Protein AF-A0A4Y9Q393-F1 (afdb_monomer)

Sequence (247 aa):
MASTRRRALMATVVAAVLTGSALAAPAVASEAAPIDVQVLAITDLHGYLSPPADQANGTIGTSDGRVLSVGGAAYLATHLDAAAEGVDNSLRVSNGDSFTGWQWQVTMTRDEPTIEVLNALDIEASTVGNHELDISEWFLADHMAAGDCDGDPGMCFPQSDGTAFAGADFPFLAGNLTRTPDGSEPFAASYVREVRGEGGVRARSASSASPRRPWSGSSRRIRWVRCRRGRCWTPWTPRQSASQPRA

Nearest PDB structures (foldseek):
  7yeh-assembly1_C  TM=4.622E-01  e=4.734E+00  Homo sapiens

Radius of gyration: 31.41 Å; Cα contacts (8 Å, |Δi|>4): 348; chains: 1; bounding box: 110×86×70 Å

Mean predicted aligned error: 15.06 Å

Solvent-accessible surface area (backbone atoms only — not comparable to full-atom values): 15518 Å² total; per-residue (Å²): 132,88,77,91,82,90,84,85,81,88,74,89,76,83,78,81,78,76,81,75,78,73,79,75,68,78,79,73,73,77,74,74,78,86,63,77,72,46,78,50,73,47,60,64,49,24,31,49,51,61,60,52,92,47,74,89,82,12,55,47,78,46,98,88,71,49,74,42,79,49,56,15,46,69,52,49,44,55,52,54,52,63,72,39,61,94,48,94,38,57,43,36,33,35,63,16,24,42,35,78,22,93,37,67,68,28,60,76,49,74,35,50,65,41,40,55,50,42,45,75,61,55,37,62,33,30,29,65,35,75,43,49,47,70,87,32,66,60,50,36,59,40,23,50,39,57,30,48,41,88,88,39,79,92,68,51,55,66,38,98,88,67,45,75,51,64,37,35,85,32,53,57,21,30,46,47,53,60,47,80,91,85,58,48,59,87,35,46,39,56,51,76,46,79,39,75,34,85,95,74,44,75,46,78,49,76,52,68,32,72,73,71,62,85,88,67,96,67,96,78,80,92,76,82,65,60,67,61,94,96,44,75,46,79,72,86,76,79,81,79,81,87,78,82,83,90,130

pLDDT: mean 74.83, std 23.13, range [26.08, 98.19]

Secondary structure (DSSP, 8-state):
------------------------------PPPPPP-EEEEE---TT--SPPSSTTSSEEE-TTS-EEE--SHHHHHHHHHHHHTT-TTEEEEE-S--S--SSHHHHHTTTHHHHHHHHHTT--EEE--SGGGSS-HHIIIIIITT---TT-TTT-PBPTTSSBP---SS-EE-SS---TTT----SBSEEEEEEEPGGG-EEEEEEEPPP--------------EEETTEEEPPPPP-----PPP-

Foldseek 3Di:
DDDDDDDDDDDDDDPPPPPPPPPPPPPPPPDAPDDDAAEAEDEQLAVQADFDPDLVVFWDADPVGDIDGATHLVRVLVVLCVVCPPPQHYAYAYAENLHHHPDPVCVQQVNLVSQVSCVVSVHAEYEHDPRCDPVHPCCNLVCQAAVDQVPDPSNWDQDPVRHTRGHHPYFYADQADADPDVRHDSGHQWDWDWGADPPGDTDIDIDGHDDDDDDDDDDDDDQDWDDDPPDIDRDDDPPDDDDDDDD

Structure (mmCIF, N/CA/C/O backbone):
data_AF-A0A4Y9Q393-F1
#
_entry.id   AF-A0A4Y9Q393-F1
#
loop_
_atom_site.group_PDB
_atom_site.id
_atom_site.type_symbol
_atom_site.label_atom_id
_atom_site.label_alt_id
_atom_site.label_comp_id
_atom_site.label_asym_id
_atom_site.label_entity_id
_atom_site.label_seq_id
_atom_site.pdbx_PDB_ins_code
_atom_site.Cartn_x
_atom_site.Cartn_y
_atom_site.Cartn_z
_atom_site.occupancy
_atom_site.B_iso_or_equiv
_atom_site.auth_seq_id
_atom_site.auth_comp_id
_atom_site.auth_asym_id
_atom_site.auth_atom_id
_atom_site.pdbx_PDB_model_num
ATOM 1 N N . MET A 1 1 ? -91.116 -36.436 -43.192 1.00 40.94 1 MET A N 1
ATOM 2 C CA . MET A 1 1 ? -89.816 -37.125 -43.060 1.00 40.94 1 MET A CA 1
ATOM 3 C C . MET A 1 1 ? -88.725 -36.076 -43.080 1.00 40.94 1 MET A C 1
ATOM 5 O O . MET A 1 1 ? -88.653 -35.387 -44.084 1.00 40.94 1 MET A O 1
ATOM 9 N N . ALA A 1 2 ? -87.914 -36.011 -42.013 1.00 38.84 2 ALA A N 1
ATOM 10 C CA . ALA A 1 2 ? -86.627 -35.298 -41.940 1.00 38.84 2 ALA A CA 1
ATOM 11 C C . ALA A 1 2 ? -86.715 -33.763 -42.175 1.00 38.84 2 ALA A C 1
ATOM 13 O O . ALA A 1 2 ? -87.670 -33.261 -42.736 1.00 38.84 2 ALA A O 1
ATOM 14 N N . SER A 1 3 ? -85.822 -32.885 -41.746 1.00 36.38 3 SER A N 1
ATOM 15 C CA . SER A 1 3 ? -84.610 -32.943 -40.945 1.00 36.38 3 SER A CA 1
ATOM 16 C C . SER A 1 3 ? -84.327 -31.503 -40.497 1.00 36.38 3 SER A C 1
ATOM 18 O O . SER A 1 3 ? -84.577 -30.565 -41.246 1.00 36.38 3 SER A O 1
ATOM 20 N N . THR A 1 4 ? -83.790 -31.357 -39.289 1.00 45.03 4 THR A N 1
ATOM 21 C CA . THR A 1 4 ? -82.768 -30.376 -38.878 1.00 45.03 4 THR A CA 1
ATOM 22 C C . THR A 1 4 ? -82.408 -29.219 -39.836 1.00 45.03 4 THR A C 1
ATOM 24 O O . THR A 1 4 ? -81.955 -29.442 -40.953 1.00 45.03 4 THR A O 1
ATOM 27 N N . ARG A 1 5 ? -82.376 -27.982 -39.311 1.00 45.25 5 ARG A N 1
ATOM 28 C CA . ARG A 1 5 ? -81.137 -27.202 -39.040 1.00 45.25 5 ARG A CA 1
ATOM 29 C C . ARG A 1 5 ? -81.440 -25.727 -38.714 1.00 45.25 5 ARG A C 1
ATOM 31 O O . ARG A 1 5 ? -81.938 -24.980 -39.539 1.00 45.25 5 ARG A O 1
ATOM 38 N N . ARG A 1 6 ? -81.045 -25.349 -37.492 1.00 49.50 6 ARG A N 1
ATOM 39 C CA . ARG A 1 6 ? -80.341 -24.122 -37.053 1.00 49.50 6 ARG A CA 1
ATOM 40 C C . ARG A 1 6 ? -80.380 -22.887 -37.975 1.00 49.50 6 ARG A C 1
ATOM 42 O O . ARG A 1 6 ? -79.827 -22.947 -39.068 1.00 49.50 6 ARG A O 1
ATOM 49 N N . ARG A 1 7 ? -80.803 -21.742 -37.417 1.00 44.12 7 ARG A N 1
ATOM 50 C CA . ARG A 1 7 ? -80.181 -20.391 -37.505 1.00 44.12 7 ARG A CA 1
ATOM 51 C C . ARG A 1 7 ? -81.030 -19.430 -36.656 1.00 44.12 7 ARG A C 1
ATOM 53 O O . ARG A 1 7 ? -82.224 -19.321 -36.869 1.00 44.12 7 ARG A O 1
ATOM 60 N N . ALA A 1 8 ? -80.506 -18.979 -35.522 1.00 48.78 8 ALA A N 1
ATOM 61 C CA . ALA A 1 8 ? -79.759 -17.726 -35.356 1.00 48.78 8 ALA A CA 1
ATOM 62 C C . ALA A 1 8 ? -80.670 -16.682 -34.690 1.00 48.78 8 ALA A C 1
ATOM 64 O O . ALA A 1 8 ? -81.371 -15.935 -35.359 1.00 48.78 8 ALA A O 1
ATOM 65 N N . LEU A 1 9 ? -80.665 -16.663 -33.357 1.00 47.12 9 LEU A N 1
ATOM 66 C CA . LEU A 1 9 ? -81.175 -15.537 -32.585 1.00 47.12 9 LEU A CA 1
ATOM 67 C C . LEU A 1 9 ? -79.968 -14.719 -32.137 1.00 47.12 9 LEU A C 1
ATOM 69 O O . LEU A 1 9 ? -79.175 -15.153 -31.303 1.00 47.12 9 LEU A O 1
ATOM 73 N N . MET A 1 10 ? -79.824 -13.558 -32.775 1.00 48.84 10 MET A N 1
ATOM 74 C CA . MET A 1 10 ? -79.051 -12.439 -32.259 1.00 48.84 10 MET A CA 1
ATOM 75 C C . MET A 1 10 ? -79.543 -12.123 -30.846 1.00 48.84 10 MET A C 1
ATOM 77 O O . MET A 1 10 ? -80.719 -11.829 -30.651 1.00 48.84 10 MET A O 1
ATOM 81 N N . ALA A 1 11 ? -78.633 -12.146 -29.882 1.00 48.09 11 ALA A N 1
ATOM 82 C CA . ALA A 1 11 ? -78.821 -11.483 -28.605 1.00 48.09 11 ALA A CA 1
ATOM 83 C C . ALA A 1 11 ? -77.570 -10.645 -28.345 1.00 48.09 11 ALA A C 1
ATOM 85 O O . ALA A 1 11 ? -76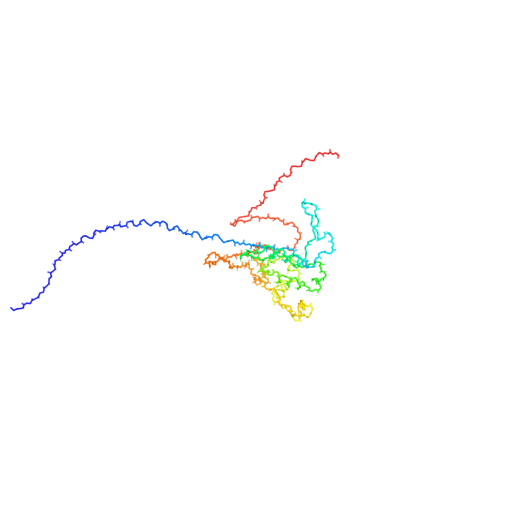.515 -11.143 -27.960 1.00 48.09 11 ALA A O 1
ATOM 86 N N . THR A 1 12 ? -77.698 -9.358 -28.646 1.00 52.03 12 THR A N 1
ATOM 87 C CA . THR A 1 12 ? -76.825 -8.279 -28.192 1.00 52.03 12 THR A CA 1
ATOM 88 C C . THR A 1 12 ? -76.735 -8.309 -26.670 1.00 52.03 12 THR A C 1
ATOM 90 O O . THR A 1 12 ? -77.691 -7.947 -25.988 1.00 52.03 12 THR A O 1
ATOM 93 N N . VAL A 1 13 ? -75.583 -8.714 -26.136 1.00 52.34 13 VAL A N 1
ATOM 94 C CA . VAL A 1 13 ? -75.220 -8.452 -24.741 1.00 52.34 13 VAL A CA 1
ATOM 95 C C . VAL A 1 13 ? -74.302 -7.238 -24.745 1.00 52.34 13 VAL A C 1
ATOM 97 O O . VAL A 1 13 ? -73.173 -7.291 -25.227 1.00 52.34 13 VAL A O 1
ATOM 100 N N . VAL A 1 14 ? -74.831 -6.124 -24.247 1.00 47.41 14 VAL A N 1
ATOM 101 C CA . VAL A 1 14 ? -74.079 -4.904 -23.954 1.00 47.41 14 VAL A CA 1
ATOM 102 C C . VAL A 1 14 ? -73.085 -5.244 -22.844 1.00 47.41 14 VAL A C 1
ATOM 104 O O . VAL A 1 14 ? -73.475 -5.455 -21.698 1.00 47.41 14 VAL A O 1
ATOM 107 N N . ALA A 1 15 ? -71.803 -5.348 -23.188 1.00 50.47 15 ALA A N 1
ATOM 108 C CA . ALA A 1 15 ? -70.739 -5.488 -22.206 1.00 50.47 15 ALA A CA 1
ATOM 109 C C . ALA A 1 15 ? -70.570 -4.146 -21.481 1.00 50.47 15 ALA A C 1
ATOM 111 O O . ALA A 1 15 ? -70.031 -3.189 -22.036 1.00 50.47 15 ALA A O 1
ATOM 112 N N . ALA A 1 16 ? -71.062 -4.066 -20.245 1.00 50.00 16 ALA A N 1
ATOM 113 C CA . ALA A 1 16 ? -70.749 -2.973 -19.340 1.00 50.00 16 ALA A CA 1
ATOM 114 C C . ALA A 1 16 ? -69.251 -3.040 -19.001 1.00 50.00 16 ALA A C 1
ATOM 116 O O . ALA A 1 16 ? -68.818 -3.857 -18.188 1.00 50.00 16 ALA A O 1
ATOM 117 N N . VAL A 1 17 ? -68.449 -2.203 -19.660 1.00 48.44 17 VAL A N 1
ATOM 118 C CA . VAL A 1 17 ? -67.045 -1.988 -19.306 1.00 48.44 17 VAL A CA 1
ATOM 119 C C . VAL A 1 17 ? -67.030 -1.198 -17.999 1.00 48.44 17 VAL A C 1
ATOM 121 O O . VAL A 1 17 ? -67.113 0.026 -17.990 1.00 48.44 17 VAL A O 1
ATOM 124 N N . LEU A 1 18 ? -66.958 -1.910 -16.876 1.00 49.25 18 LEU A N 1
ATOM 125 C CA . LEU A 1 18 ? -66.544 -1.325 -15.609 1.00 49.25 18 LEU A CA 1
ATOM 126 C C . LEU A 1 18 ? -65.042 -1.054 -15.723 1.00 49.25 18 LEU A C 1
ATOM 128 O O . LEU A 1 18 ? -64.220 -1.949 -15.535 1.00 49.25 18 LEU A O 1
ATOM 132 N N . THR A 1 19 ? -64.681 0.178 -16.078 1.00 54.16 19 THR A N 1
ATOM 133 C CA . THR A 1 19 ? -63.324 0.702 -15.908 1.00 54.16 19 THR A CA 1
ATOM 134 C C . THR A 1 19 ? -63.005 0.702 -14.417 1.00 54.16 19 THR A C 1
ATOM 136 O O . THR A 1 19 ? -63.268 1.671 -13.706 1.00 54.16 19 THR A O 1
ATOM 139 N N . GLY A 1 20 ? -62.484 -0.422 -13.926 1.00 50.66 20 GLY A N 1
ATOM 140 C CA . GLY A 1 20 ? -61.827 -0.497 -12.635 1.00 50.66 20 GLY A CA 1
ATOM 141 C C . GLY A 1 20 ? -60.571 0.353 -12.705 1.00 50.66 20 GLY A C 1
ATOM 142 O O . GLY A 1 20 ? -59.532 -0.106 -13.173 1.00 50.66 20 GLY A O 1
ATOM 143 N N . SER A 1 21 ? -60.676 1.606 -12.272 1.00 52.78 21 SER A N 1
ATOM 144 C CA . SER A 1 21 ? -59.526 2.446 -11.961 1.00 52.78 21 SER A CA 1
ATOM 145 C C . SER A 1 21 ? -58.808 1.813 -10.774 1.00 52.78 21 SER A C 1
ATOM 147 O O . SER A 1 21 ? -59.064 2.154 -9.621 1.00 52.78 21 SER A O 1
ATOM 149 N N . ALA A 1 22 ? -57.945 0.836 -11.049 1.00 55.50 22 ALA A N 1
ATOM 150 C CA . ALA A 1 22 ? -56.957 0.394 -10.091 1.00 55.50 22 ALA A CA 1
ATOM 151 C C . ALA A 1 22 ? -56.072 1.609 -9.806 1.00 55.50 22 ALA A C 1
ATOM 153 O O . ALA A 1 22 ? -55.255 2.011 -10.633 1.00 55.50 22 ALA A O 1
ATOM 154 N N . LEU A 1 23 ? -56.297 2.234 -8.652 1.00 54.53 23 LEU A N 1
ATOM 155 C CA . LEU A 1 23 ? -55.333 3.119 -8.022 1.00 54.53 23 LEU A CA 1
ATOM 156 C C . LEU A 1 23 ? -54.057 2.294 -7.857 1.00 54.53 23 LEU A C 1
ATOM 158 O O . LEU A 1 23 ? -53.928 1.516 -6.914 1.00 54.53 23 LEU A O 1
ATOM 162 N N . ALA A 1 24 ? -53.143 2.412 -8.817 1.00 59.59 24 ALA A N 1
ATOM 163 C CA . ALA A 1 24 ? -51.773 1.993 -8.630 1.00 59.59 24 ALA A CA 1
ATOM 164 C C . ALA A 1 24 ? -51.233 2.877 -7.506 1.00 59.59 24 ALA A C 1
ATOM 166 O O . ALA A 1 24 ? -50.851 4.026 -7.731 1.00 59.59 24 ALA A O 1
ATOM 167 N N . ALA A 1 25 ? -51.286 2.368 -6.274 1.00 59.38 25 ALA A N 1
ATOM 168 C CA . ALA A 1 25 ? -50.486 2.920 -5.201 1.00 59.38 25 ALA A CA 1
ATOM 169 C C . ALA A 1 25 ? -49.053 3.000 -5.744 1.00 59.38 25 ALA A C 1
ATOM 171 O O . ALA A 1 25 ? -48.596 2.022 -6.351 1.00 59.38 25 ALA A O 1
ATOM 172 N N . PRO A 1 26 ? -48.359 4.144 -5.615 1.00 55.88 26 PRO A N 1
ATOM 173 C CA . PRO A 1 26 ? -46.969 4.194 -6.015 1.00 55.88 26 PRO A CA 1
ATOM 174 C C . PRO A 1 26 ? -46.274 3.085 -5.231 1.00 55.88 26 PRO A C 1
ATOM 176 O O . PRO A 1 26 ? -46.371 3.039 -4.004 1.00 55.88 26 PRO A O 1
ATOM 179 N N . ALA A 1 27 ? -45.650 2.144 -5.940 1.00 58.22 27 ALA A N 1
ATOM 180 C CA . ALA A 1 27 ? -44.736 1.216 -5.311 1.00 58.22 27 ALA A CA 1
ATOM 181 C C . ALA A 1 27 ? -43.643 2.091 -4.702 1.00 58.22 27 ALA A C 1
ATOM 183 O O . ALA A 1 27 ? -42.789 2.621 -5.413 1.00 58.22 27 ALA A O 1
ATOM 184 N N . VAL A 1 28 ? -43.743 2.332 -3.398 1.00 52.16 28 VAL A N 1
ATOM 185 C CA . VAL A 1 28 ? -42.667 2.934 -2.630 1.00 52.16 28 VAL A CA 1
ATOM 186 C C . VAL A 1 28 ? -41.569 1.890 -2.709 1.00 52.16 28 VAL A C 1
ATOM 188 O O . VAL A 1 28 ? -41.660 0.842 -2.071 1.00 52.16 28 VAL A O 1
ATOM 191 N N . ALA A 1 29 ? -40.611 2.095 -3.613 1.00 59.31 29 ALA A N 1
ATOM 192 C CA . ALA A 1 29 ? -39.414 1.283 -3.642 1.00 59.31 29 ALA A CA 1
ATOM 193 C C . ALA A 1 29 ? -38.833 1.376 -2.232 1.00 59.31 29 ALA A C 1
ATOM 195 O O . ALA A 1 29 ? -38.495 2.472 -1.788 1.00 59.31 29 ALA A O 1
ATOM 196 N N . SER A 1 30 ? -38.828 0.256 -1.506 1.00 59.53 30 SER A N 1
ATOM 197 C CA . SER A 1 30 ? -38.154 0.176 -0.218 1.00 59.53 30 SER A CA 1
ATOM 198 C C . SER A 1 30 ? -36.712 0.572 -0.483 1.00 59.53 30 SER A C 1
ATOM 200 O O . SER A 1 30 ? -35.996 -0.146 -1.183 1.00 59.53 30 SER A O 1
ATOM 202 N N . GLU A 1 31 ? -36.319 1.749 -0.009 1.00 67.19 31 GLU A N 1
ATOM 203 C CA . GLU A 1 31 ? -34.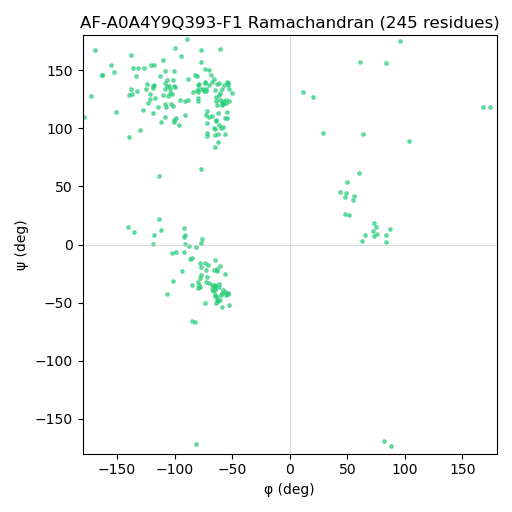935 2.186 -0.075 1.00 67.19 31 GLU A CA 1
ATOM 204 C C . GLU A 1 31 ? -34.123 1.131 0.679 1.00 67.19 31 GLU A C 1
ATOM 206 O O . GLU A 1 31 ? -34.463 0.773 1.811 1.00 67.19 31 GLU A O 1
ATOM 211 N N . ALA A 1 32 ? -33.151 0.518 0.000 1.00 70.56 32 ALA A N 1
ATOM 212 C CA . ALA A 1 32 ? -32.298 -0.473 0.637 1.00 70.56 32 ALA A CA 1
ATOM 213 C C . ALA A 1 32 ? -31.634 0.184 1.853 1.00 70.56 32 ALA A C 1
ATOM 215 O O . ALA A 1 32 ? -31.212 1.340 1.766 1.00 70.56 32 ALA A O 1
ATOM 216 N N . ALA A 1 33 ? -31.568 -0.537 2.974 1.00 78.38 33 ALA A N 1
ATOM 217 C CA . ALA A 1 33 ? -30.912 -0.027 4.168 1.00 78.38 33 ALA A CA 1
ATOM 218 C C . ALA A 1 33 ? -29.480 0.428 3.818 1.00 78.38 33 ALA A C 1
ATOM 220 O O . ALA A 1 33 ? -28.804 -0.261 3.040 1.00 78.38 33 ALA A O 1
ATOM 221 N N . PRO A 1 34 ? -29.018 1.582 4.338 1.00 82.19 34 PRO A N 1
ATOM 222 C CA . PRO A 1 34 ? -27.641 2.014 4.150 1.00 82.19 34 PRO A CA 1
ATOM 223 C C . PRO A 1 34 ? -26.666 0.919 4.589 1.00 82.19 34 PRO A C 1
ATOM 225 O O . PRO A 1 34 ? -26.881 0.263 5.604 1.00 82.19 34 PRO A O 1
ATOM 228 N N . ILE A 1 35 ? -25.602 0.720 3.811 1.00 86.25 35 ILE A N 1
ATOM 229 C CA . ILE A 1 35 ? -24.517 -0.198 4.160 1.00 86.25 35 ILE A CA 1
ATOM 230 C C . ILE A 1 35 ? -23.368 0.648 4.691 1.00 86.25 35 ILE A C 1
ATOM 232 O O . ILE A 1 35 ? -22.836 1.488 3.960 1.00 86.25 35 ILE A O 1
ATOM 236 N N . ASP A 1 36 ? -22.980 0.408 5.938 1.00 88.88 36 ASP A N 1
ATOM 237 C CA . ASP A 1 36 ? -21.808 1.046 6.523 1.00 88.88 36 ASP A CA 1
ATOM 238 C C . ASP A 1 36 ? -20.531 0.452 5.925 1.00 88.88 36 ASP A C 1
ATOM 240 O O . ASP A 1 36 ? -20.389 -0.767 5.785 1.00 88.88 36 ASP A O 1
ATOM 244 N N . VAL A 1 37 ? -19.608 1.337 5.548 1.00 90.75 37 VAL A N 1
ATOM 245 C CA . VAL A 1 37 ? -18.315 1.005 4.946 1.00 90.75 37 VAL A CA 1
ATOM 246 C C . VAL A 1 37 ? -17.246 1.887 5.580 1.00 90.75 37 VAL A C 1
ATOM 248 O O . VAL A 1 37 ? -17.386 3.111 5.615 1.00 90.75 37 VAL A O 1
ATOM 251 N N . GLN A 1 38 ? -16.161 1.273 6.043 1.00 94.56 38 GLN A N 1
ATOM 252 C CA . GLN A 1 38 ? -14.980 1.964 6.547 1.00 94.56 38 GLN A CA 1
ATOM 253 C C . GLN A 1 38 ? -13.861 1.867 5.512 1.00 94.56 38 GLN A C 1
ATOM 255 O O . GLN A 1 38 ? -13.613 0.807 4.947 1.00 94.56 38 GLN A O 1
ATOM 260 N N . VAL A 1 39 ? -13.174 2.981 5.278 1.00 94.62 39 VAL A N 1
ATOM 261 C CA . VAL A 1 39 ? -11.972 3.020 4.442 1.00 94.62 39 VAL A CA 1
ATOM 262 C C . VAL A 1 39 ? -10.821 3.499 5.310 1.00 94.62 39 VAL A C 1
ATOM 264 O O . VAL A 1 39 ? -10.808 4.646 5.756 1.00 94.62 39 VAL A O 1
ATOM 267 N N . LEU A 1 40 ? -9.870 2.608 5.553 1.00 97.00 40 LEU A N 1
ATOM 268 C CA . LEU A 1 40 ? -8.617 2.881 6.232 1.00 97.00 40 LEU A CA 1
ATOM 269 C C . LEU A 1 40 ? -7.557 3.137 5.162 1.00 97.00 40 LEU A C 1
ATOM 271 O O . LEU A 1 40 ? -7.099 2.219 4.486 1.00 97.00 40 LEU A O 1
ATOM 275 N N . ALA A 1 41 ? -7.223 4.407 4.965 1.00 95.94 41 ALA A N 1
ATOM 276 C CA . ALA A 1 41 ? -6.274 4.825 3.945 1.00 95.94 41 ALA A CA 1
ATOM 277 C C . ALA A 1 41 ? -4.925 5.179 4.569 1.00 95.94 41 ALA A C 1
ATOM 279 O O . ALA A 1 41 ? -4.867 5.931 5.546 1.00 95.94 41 ALA A O 1
ATOM 280 N N . ILE A 1 42 ? -3.857 4.677 3.960 1.00 96.25 42 ILE A N 1
ATOM 281 C CA . ILE A 1 42 ? -2.479 5.093 4.224 1.00 96.25 42 ILE A CA 1
ATOM 282 C C . ILE A 1 42 ? -1.943 5.852 3.009 1.00 96.25 42 ILE A C 1
ATOM 284 O O . ILE A 1 42 ? -2.477 5.737 1.909 1.00 96.25 42 ILE A O 1
ATOM 288 N N . THR A 1 43 ? -0.912 6.665 3.199 1.00 95.38 43 THR A N 1
ATOM 289 C CA . THR A 1 43 ? -0.306 7.471 2.131 1.00 95.38 43 THR A CA 1
ATOM 290 C C . THR A 1 43 ? 1.136 7.772 2.495 1.00 95.38 43 THR A C 1
ATOM 292 O O . THR A 1 43 ? 1.451 7.790 3.689 1.00 95.38 43 THR A O 1
ATOM 295 N N . ASP A 1 44 ? 1.977 8.018 1.490 1.00 93.88 44 ASP A N 1
ATOM 296 C CA . ASP A 1 44 ? 3.337 8.538 1.675 1.00 93.88 44 ASP A CA 1
ATOM 297 C C . ASP A 1 44 ? 4.167 7.662 2.638 1.00 93.88 44 ASP A C 1
ATOM 299 O O . ASP A 1 44 ? 4.921 8.166 3.476 1.00 93.88 44 ASP A O 1
ATOM 303 N N . LEU A 1 45 ? 3.994 6.332 2.561 1.00 93.62 45 LEU A N 1
ATOM 304 C CA . LEU A 1 45 ? 4.728 5.397 3.418 1.00 93.62 45 LEU A CA 1
ATOM 305 C C . LEU A 1 45 ? 6.234 5.513 3.172 1.00 93.62 45 LEU A C 1
ATOM 307 O O . LEU A 1 45 ? 6.994 5.350 4.126 1.00 93.62 45 LEU A O 1
ATOM 311 N N . HIS A 1 46 ? 6.654 5.801 1.932 1.00 93.31 46 HIS A N 1
ATOM 312 C CA . HIS A 1 46 ? 8.050 6.038 1.564 1.00 93.31 46 HIS A CA 1
ATOM 313 C C . HIS A 1 46 ? 9.013 5.033 2.207 1.00 93.31 46 HIS A C 1
ATOM 315 O O . HIS A 1 46 ? 9.999 5.415 2.836 1.00 93.31 46 HIS A O 1
ATOM 321 N N . GLY A 1 47 ? 8.674 3.744 2.174 1.00 91.50 47 GLY A N 1
ATOM 322 C CA . GLY A 1 47 ? 9.483 2.679 2.763 1.00 91.50 47 GLY A CA 1
ATOM 323 C C . GLY A 1 47 ? 9.900 2.883 4.232 1.00 91.50 47 GLY A C 1
ATOM 324 O O . GLY A 1 47 ? 10.920 2.332 4.646 1.00 91.50 47 GLY A O 1
ATOM 325 N N . TYR A 1 48 ? 9.163 3.660 5.041 1.00 90.25 48 TYR A N 1
ATOM 326 C CA . TYR A 1 48 ? 9.409 3.821 6.482 1.00 90.25 48 TYR A CA 1
ATOM 327 C C . TYR A 1 48 ? 8.905 2.600 7.265 1.00 90.25 48 TYR A C 1
ATOM 329 O O . TYR A 1 48 ? 7.967 2.670 8.062 1.00 90.25 48 TYR A O 1
ATOM 337 N N . LEU A 1 49 ? 9.534 1.450 7.022 1.00 90.25 49 LEU A N 1
ATOM 338 C CA . LEU A 1 49 ? 9.123 0.158 7.573 1.00 90.25 49 LEU A CA 1
ATOM 339 C C . LEU A 1 49 ? 9.593 -0.016 9.018 1.00 90.25 49 LEU A C 1
ATOM 341 O O . LEU A 1 49 ? 8.875 -0.566 9.855 1.00 90.25 49 LEU A O 1
ATOM 345 N N . SER A 1 50 ? 10.795 0.471 9.332 1.00 88.06 50 SER A N 1
ATOM 346 C CA . SER A 1 50 ? 11.340 0.391 10.689 1.00 88.06 50 SER A CA 1
ATOM 347 C C . SER A 1 50 ? 10.796 1.512 11.573 1.00 88.06 50 SER A C 1
ATOM 349 O O . SER A 1 50 ? 10.635 2.636 11.083 1.00 88.06 50 SER A O 1
ATOM 351 N N . PRO A 1 51 ? 10.588 1.256 12.879 1.00 84.50 51 PRO A N 1
ATOM 352 C CA . PRO A 1 51 ? 10.323 2.319 13.834 1.00 84.50 51 PRO A CA 1
ATOM 353 C C . PRO A 1 51 ? 11.409 3.402 13.735 1.00 84.50 51 PRO A C 1
ATOM 355 O O . PRO A 1 51 ? 12.599 3.070 13.669 1.00 84.50 51 PRO A O 1
ATOM 358 N N . PRO A 1 52 ? 11.033 4.685 13.702 1.00 78.62 52 PRO A N 1
ATOM 359 C CA . PRO A 1 52 ? 11.993 5.774 13.608 1.00 78.62 52 PRO A CA 1
ATOM 360 C C . PRO A 1 52 ? 12.950 5.769 14.807 1.00 78.62 52 PRO A C 1
ATOM 362 O O . PRO A 1 52 ? 12.536 5.692 15.963 1.00 78.62 52 PRO A O 1
ATOM 365 N N . ALA A 1 53 ? 14.251 5.840 14.515 1.00 68.94 53 ALA A N 1
ATOM 366 C CA . ALA A 1 53 ? 15.315 5.758 15.516 1.00 68.94 53 ALA A CA 1
ATOM 367 C C . ALA A 1 53 ? 15.640 7.108 16.182 1.00 68.94 53 ALA A C 1
ATOM 369 O O . ALA A 1 53 ? 16.358 7.140 17.183 1.00 68.94 53 ALA A O 1
ATOM 370 N N . ASP A 1 54 ? 15.133 8.219 15.641 1.00 67.31 54 ASP A N 1
ATOM 371 C CA . ASP A 1 54 ? 15.318 9.556 16.194 1.00 67.31 54 ASP A CA 1
ATOM 372 C C . ASP A 1 54 ? 13.988 10.203 16.600 1.00 67.31 54 ASP A C 1
ATOM 374 O O . ASP A 1 54 ? 12.909 9.887 16.098 1.00 67.31 54 ASP A O 1
ATOM 378 N N . GLN A 1 55 ? 14.063 11.131 17.557 1.00 59.12 55 GLN A N 1
ATOM 379 C CA . GLN A 1 55 ? 12.875 11.852 18.019 1.00 59.12 55 GLN A CA 1
ATOM 380 C C . GLN A 1 55 ? 12.349 12.849 16.975 1.00 59.12 55 GLN A C 1
ATOM 382 O O . GLN A 1 55 ? 11.196 13.265 17.072 1.00 59.12 55 GLN A O 1
ATOM 387 N N . ALA A 1 56 ? 13.170 13.224 15.98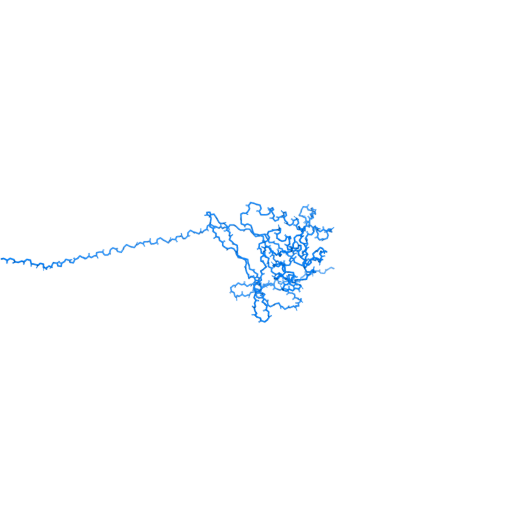7 1.00 63.09 56 ALA A N 1
ATOM 388 C CA . ALA A 1 56 ? 12.837 14.232 14.987 1.00 63.09 56 ALA A CA 1
ATOM 389 C C . ALA A 1 56 ? 11.802 13.743 13.960 1.00 63.09 56 ALA A C 1
ATOM 391 O O . ALA A 1 56 ? 10.994 14.548 13.508 1.00 63.09 56 ALA A O 1
ATOM 392 N N . ASN A 1 57 ? 11.794 12.447 13.629 1.00 70.56 57 ASN A N 1
ATOM 393 C CA . ASN A 1 57 ? 10.910 11.878 12.601 1.00 70.56 57 ASN A CA 1
ATOM 394 C C . ASN A 1 57 ? 9.935 10.821 13.142 1.00 70.56 57 ASN A C 1
ATOM 396 O O . ASN A 1 57 ? 9.265 10.139 12.372 1.00 70.56 57 ASN A O 1
ATOM 400 N N . GLY A 1 58 ? 9.876 10.661 14.465 1.00 80.75 58 GLY A N 1
ATOM 401 C CA . GLY A 1 58 ? 9.225 9.519 15.097 1.00 80.75 58 GLY A CA 1
ATOM 402 C C . GLY A 1 58 ? 8.437 9.817 16.345 1.00 80.75 58 GLY A C 1
ATOM 403 O O . GLY A 1 58 ? 8.139 8.893 17.100 1.00 80.75 58 GLY A O 1
ATOM 404 N N . THR A 1 59 ? 8.145 11.091 16.603 1.00 86.62 59 THR A N 1
ATOM 405 C CA . THR A 1 59 ? 7.370 11.475 17.773 1.00 86.62 59 THR A CA 1
ATOM 406 C C . THR A 1 59 ? 6.270 12.469 17.451 1.00 86.62 59 THR A C 1
ATOM 408 O O . THR A 1 59 ? 6.423 13.341 16.599 1.00 86.62 59 THR A O 1
ATOM 411 N N . ILE A 1 60 ? 5.148 12.338 18.156 1.00 87.06 60 ILE A N 1
ATOM 412 C CA . ILE A 1 60 ? 4.056 13.310 18.128 1.00 87.06 60 ILE A CA 1
ATOM 413 C C . ILE A 1 60 ? 3.759 13.790 19.544 1.00 87.06 60 ILE A C 1
ATOM 415 O O . ILE A 1 60 ? 3.731 13.004 20.494 1.00 87.06 60 ILE A O 1
ATOM 419 N N . GLY A 1 61 ? 3.532 15.094 19.679 1.00 88.69 61 GLY A N 1
ATOM 420 C CA . GLY A 1 61 ? 3.017 15.685 20.907 1.00 88.69 61 GLY A CA 1
ATOM 421 C C . GLY A 1 61 ? 1.503 15.515 20.985 1.00 88.69 61 GLY A C 1
ATOM 422 O O . GLY A 1 61 ? 0.793 15.790 20.018 1.00 88.69 61 GLY A O 1
ATOM 423 N N . THR A 1 62 ? 0.996 15.082 22.130 1.00 87.94 62 THR A N 1
ATOM 424 C CA . THR A 1 62 ? -0.441 14.992 22.405 1.00 87.94 62 THR A CA 1
ATOM 425 C C . THR A 1 62 ? -0.943 16.253 23.109 1.00 87.94 62 THR A C 1
ATOM 427 O O . THR A 1 62 ? -0.176 17.021 23.692 1.00 87.94 62 THR A O 1
ATOM 430 N N . SER A 1 63 ? -2.260 16.475 23.093 1.00 91.12 63 SER A N 1
ATOM 431 C CA . SER A 1 63 ? -2.887 17.653 23.716 1.00 91.12 63 SER A CA 1
ATOM 432 C C . SER A 1 63 ? -2.702 17.734 25.236 1.00 91.12 63 SER A C 1
ATOM 434 O O . SER A 1 63 ? -2.829 18.810 25.808 1.00 91.12 63 SER A O 1
ATOM 436 N N . ASP A 1 64 ? -2.414 16.607 25.891 1.00 92.56 64 ASP A N 1
ATOM 437 C CA . ASP A 1 64 ? -2.107 16.506 27.324 1.00 92.56 64 ASP A CA 1
ATOM 438 C C . ASP A 1 64 ? -0.598 16.621 27.631 1.00 92.56 64 ASP A C 1
ATOM 440 O O . ASP A 1 64 ? -0.183 16.427 28.772 1.00 92.56 64 ASP A O 1
ATOM 444 N N . GLY A 1 65 ? 0.227 16.958 26.632 1.00 91.12 65 GLY A N 1
ATOM 445 C CA . GLY A 1 65 ? 1.657 17.226 26.796 1.00 91.12 65 GLY A CA 1
ATOM 446 C C . GLY A 1 65 ? 2.555 15.988 26.803 1.00 91.12 65 GLY A C 1
ATOM 447 O O . GLY A 1 65 ? 3.750 16.118 27.071 1.00 91.12 65 GLY A O 1
ATOM 448 N N . ARG A 1 66 ? 2.026 14.793 26.507 1.00 90.31 66 ARG A N 1
ATOM 449 C CA . ARG A 1 66 ? 2.855 13.594 26.308 1.00 90.31 6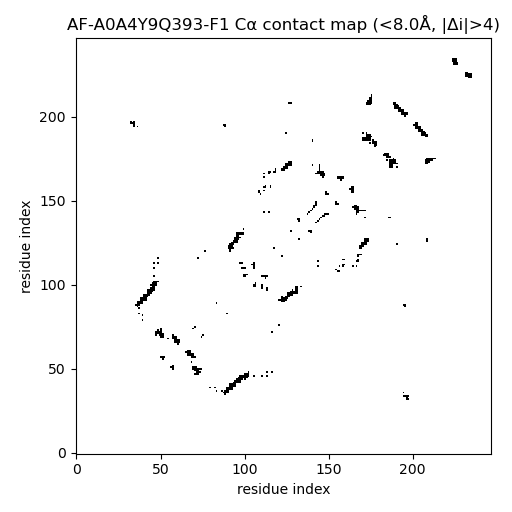6 ARG A CA 1
ATOM 450 C C . ARG A 1 66 ? 3.514 13.616 24.931 1.00 90.31 66 ARG A C 1
ATOM 452 O O . ARG A 1 66 ? 3.041 14.253 23.993 1.00 90.31 66 ARG A O 1
ATOM 459 N N . VAL A 1 67 ? 4.608 12.873 24.821 1.00 88.75 67 VAL A N 1
ATOM 460 C CA . VAL A 1 67 ? 5.297 12.603 23.559 1.00 88.75 67 VAL A CA 1
ATOM 461 C C . VAL A 1 67 ? 5.160 11.114 23.282 1.00 88.75 67 VAL A C 1
ATOM 463 O O . VAL A 1 67 ? 5.595 10.292 24.088 1.00 88.75 67 VAL A O 1
ATOM 466 N N . LEU A 1 68 ? 4.510 10.768 22.176 1.00 86.75 68 LEU A N 1
ATOM 467 C CA . LEU A 1 68 ? 4.343 9.385 21.738 1.00 86.75 68 LEU A CA 1
ATOM 468 C C . LEU A 1 68 ? 5.359 9.082 20.652 1.00 86.75 68 LEU A C 1
ATOM 470 O O . LEU A 1 68 ? 5.514 9.889 19.741 1.00 86.75 68 LEU A O 1
ATOM 474 N N . SER A 1 69 ? 6.004 7.920 20.727 1.00 86.94 69 SER A N 1
ATOM 475 C CA . SER A 1 69 ? 6.749 7.385 19.591 1.00 86.94 69 SER A CA 1
ATOM 476 C C . SER A 1 69 ? 5.776 6.722 18.618 1.00 86.94 69 SER A C 1
ATOM 478 O O . SER A 1 69 ? 4.900 5.967 19.045 1.00 86.94 69 SER A O 1
ATOM 480 N N . VAL A 1 70 ? 5.894 7.048 17.333 1.00 89.12 70 VAL A N 1
ATOM 481 C CA . VAL A 1 70 ? 4.977 6.606 16.274 1.00 89.12 70 VAL A CA 1
ATOM 482 C C . VAL A 1 70 ? 5.741 6.208 15.018 1.00 89.12 70 VAL A C 1
ATOM 484 O O . VAL A 1 70 ? 6.885 6.616 14.836 1.00 89.12 70 VAL A O 1
ATOM 487 N N . GLY A 1 71 ? 5.079 5.471 14.127 1.00 89.62 71 GLY A N 1
ATOM 488 C CA . GLY A 1 71 ? 5.618 5.104 12.817 1.00 89.62 71 GLY A CA 1
ATOM 489 C C . GLY A 1 71 ? 6.274 3.724 12.776 1.00 89.62 71 GLY A C 1
ATOM 490 O O . GLY A 1 71 ? 6.394 3.031 13.787 1.00 89.62 71 GLY A O 1
ATOM 491 N N . GLY A 1 72 ? 6.678 3.320 11.574 1.00 90.81 72 GLY A N 1
ATOM 492 C CA . GLY A 1 72 ? 7.062 1.945 11.274 1.00 90.81 72 GLY A CA 1
ATOM 493 C C . GLY A 1 72 ? 5.856 1.054 10.957 1.00 90.81 72 GLY A C 1
ATOM 494 O O . GLY A 1 72 ? 4.727 1.303 11.390 1.00 90.81 72 GLY A O 1
ATOM 495 N N . ALA A 1 73 ? 6.115 -0.025 10.224 1.00 92.81 73 ALA A N 1
ATOM 496 C CA . ALA A 1 73 ? 5.104 -0.960 9.740 1.00 92.81 73 ALA A CA 1
ATOM 497 C C . ALA A 1 73 ? 4.316 -1.621 10.882 1.00 92.81 73 ALA A C 1
ATOM 499 O O . ALA A 1 73 ? 3.092 -1.674 10.838 1.00 92.81 73 ALA A O 1
ATOM 500 N N . ALA A 1 74 ? 4.995 -2.055 11.949 1.00 93.88 74 ALA A N 1
ATOM 501 C CA . ALA A 1 74 ? 4.344 -2.703 13.091 1.00 93.88 74 ALA A CA 1
ATOM 502 C C . ALA A 1 74 ? 3.397 -1.759 13.857 1.00 93.88 74 ALA A C 1
ATOM 504 O O . ALA A 1 74 ? 2.323 -2.169 14.306 1.00 93.88 74 ALA A O 1
ATOM 505 N N . TYR A 1 75 ? 3.776 -0.481 13.985 1.00 93.81 75 TYR A N 1
ATOM 506 C CA . TYR A 1 75 ? 2.906 0.539 14.569 1.00 93.81 75 TYR A CA 1
ATOM 507 C C . TYR A 1 75 ? 1.660 0.720 13.702 1.00 93.81 75 TYR A C 1
ATOM 509 O O . TYR A 1 75 ? 0.546 0.699 14.222 1.00 93.81 75 TYR A O 1
ATOM 517 N N . LEU A 1 76 ? 1.848 0.855 12.387 1.00 95.19 76 LEU A N 1
ATOM 518 C CA . LEU A 1 76 ? 0.757 1.019 11.435 1.00 95.19 76 LEU A CA 1
ATOM 519 C C . LEU A 1 76 ? -0.205 -0.180 11.457 1.00 95.19 76 LEU A C 1
ATOM 521 O O . LEU A 1 76 ? -1.405 0.032 11.612 1.00 95.19 76 LEU A O 1
ATOM 525 N N . ALA A 1 77 ? 0.316 -1.410 11.407 1.00 97.12 77 ALA A N 1
ATOM 526 C CA . ALA A 1 77 ? -0.466 -2.647 11.493 1.00 97.12 77 ALA A CA 1
ATOM 527 C C . ALA A 1 77 ? -1.367 -2.659 12.733 1.00 97.12 77 ALA A C 1
ATOM 529 O O . ALA A 1 77 ? -2.583 -2.762 12.621 1.00 97.12 77 ALA A O 1
ATOM 530 N N . THR A 1 78 ? -0.779 -2.407 13.908 1.00 97.12 78 THR A N 1
ATOM 531 C CA . THR A 1 78 ? -1.504 -2.401 15.188 1.00 97.12 78 THR A CA 1
ATOM 532 C C . THR A 1 78 ? -2.686 -1.427 15.180 1.00 97.12 78 THR A C 1
ATOM 534 O O . THR A 1 78 ? -3.760 -1.737 15.693 1.00 97.12 78 THR A O 1
ATOM 537 N N . HIS A 1 79 ? -2.507 -0.237 14.601 1.00 96.12 79 HIS A N 1
ATOM 538 C CA . HIS A 1 79 ? -3.559 0.782 14.575 1.00 96.12 79 HIS A CA 1
ATOM 539 C C . HIS A 1 79 ? -4.617 0.502 13.505 1.00 96.12 79 HIS A C 1
ATOM 541 O O . HIS A 1 79 ? -5.791 0.779 13.741 1.00 96.12 79 HIS A O 1
ATOM 547 N N . LEU A 1 80 ? -4.230 -0.058 12.354 1.00 97.56 80 LEU A N 1
ATOM 548 C CA . LEU A 1 80 ? -5.175 -0.495 11.325 1.00 97.56 80 LEU A CA 1
ATOM 549 C C . LEU A 1 80 ? -6.033 -1.669 11.812 1.00 97.56 80 LEU A C 1
ATOM 551 O O . LEU A 1 80 ? -7.235 -1.686 11.553 1.00 97.56 80 LEU A O 1
ATOM 555 N N . ASP A 1 81 ? -5.443 -2.619 12.538 1.00 97.81 81 ASP A N 1
ATOM 556 C CA . ASP A 1 81 ? -6.157 -3.747 13.145 1.00 97.81 81 ASP A CA 1
ATOM 557 C C . ASP A 1 81 ? -7.154 -3.256 14.194 1.00 97.81 81 ASP A C 1
ATOM 559 O O . ASP A 1 81 ? -8.341 -3.572 14.116 1.00 97.81 81 ASP A O 1
ATOM 563 N N . ALA A 1 82 ? -6.706 -2.400 15.116 1.00 98.06 82 ALA A N 1
ATOM 564 C CA . ALA A 1 82 ? -7.574 -1.822 16.138 1.00 98.06 82 ALA A CA 1
ATOM 565 C C . ALA A 1 82 ? -8.711 -0.973 15.538 1.00 98.06 82 ALA A C 1
ATOM 567 O O . ALA A 1 82 ? -9.827 -0.983 16.048 1.00 98.06 82 ALA A O 1
ATOM 568 N N . ALA A 1 83 ? -8.454 -0.238 14.450 1.00 97.62 83 ALA A N 1
ATOM 569 C CA . ALA A 1 83 ? -9.478 0.567 13.783 1.00 97.62 83 ALA A CA 1
ATOM 570 C C . ALA A 1 83 ? -10.520 -0.277 13.027 1.00 97.62 83 ALA A C 1
ATOM 572 O O . ALA A 1 83 ? -11.658 0.173 12.866 1.00 97.62 83 ALA A O 1
ATOM 573 N N . ALA A 1 84 ? -10.133 -1.467 12.559 1.00 96.56 84 ALA A N 1
ATOM 574 C CA . ALA A 1 84 ? -11.003 -2.398 11.844 1.00 96.56 84 ALA A CA 1
ATOM 575 C C . ALA A 1 84 ? -11.788 -3.340 12.778 1.00 96.56 84 ALA A C 1
ATOM 577 O O . ALA A 1 84 ? -12.716 -4.015 12.327 1.00 96.56 84 ALA A O 1
ATOM 578 N N . GLU A 1 85 ? -11.438 -3.405 14.066 1.00 96.81 85 GLU A N 1
ATOM 579 C CA . GLU A 1 85 ? -12.065 -4.313 15.025 1.00 96.81 85 GLU A CA 1
ATOM 580 C C . GLU A 1 85 ? -13.585 -4.079 15.117 1.00 96.81 85 GLU A C 1
ATOM 582 O O . GLU A 1 85 ? -14.063 -2.976 15.384 1.00 96.81 85 GLU A O 1
ATOM 587 N N . GLY A 1 86 ? -14.364 -5.139 14.873 1.00 94.50 86 GLY A N 1
ATOM 588 C CA . GLY A 1 86 ? -15.829 -5.091 14.899 1.00 94.50 86 GLY A CA 1
ATOM 589 C C . GLY A 1 86 ? -16.492 -4.435 13.679 1.00 94.50 86 GLY A C 1
ATOM 590 O O . GLY A 1 86 ? -17.702 -4.217 13.712 1.00 94.50 86 GLY A O 1
ATOM 591 N N . VAL A 1 87 ? -15.744 -4.126 12.612 1.00 92.75 87 VAL A N 1
ATOM 592 C CA . VAL A 1 87 ? -16.273 -3.504 11.387 1.00 92.75 87 VAL A CA 1
ATOM 593 C C . VAL A 1 87 ? -16.296 -4.505 10.227 1.00 92.75 87 VAL A C 1
ATOM 595 O O . VAL A 1 87 ? -15.262 -4.839 9.655 1.00 92.75 87 VAL A O 1
ATOM 598 N N . ASP A 1 88 ? -17.491 -4.936 9.817 1.00 88.31 88 ASP A N 1
ATOM 599 C CA . ASP A 1 88 ? -17.661 -5.977 8.786 1.00 88.31 88 ASP A CA 1
ATOM 600 C C . ASP A 1 88 ? -17.164 -5.569 7.386 1.00 88.31 88 ASP A C 1
ATOM 602 O O . ASP A 1 88 ? -16.644 -6.393 6.631 1.00 88.31 88 ASP A O 1
ATOM 606 N N . ASN A 1 89 ? -17.337 -4.297 7.020 1.00 92.00 89 ASN A N 1
ATOM 607 C CA . ASN A 1 89 ? -16.947 -3.750 5.717 1.00 92.00 89 ASN A CA 1
ATOM 608 C C . ASN A 1 89 ? -15.807 -2.731 5.873 1.00 92.00 89 ASN A C 1
ATOM 610 O O . ASN A 1 89 ? -15.967 -1.562 5.515 1.00 92.00 89 ASN A O 1
ATOM 614 N N . SER A 1 90 ? -14.673 -3.155 6.431 1.00 94.06 90 SER A N 1
ATOM 615 C CA . SER A 1 90 ? -13.458 -2.333 6.499 1.00 94.06 90 SER A CA 1
ATOM 616 C C . SER A 1 90 ? -12.517 -2.652 5.342 1.00 94.06 90 SER A C 1
ATOM 618 O O . SER A 1 90 ? -12.175 -3.819 5.136 1.00 94.06 90 SER A O 1
ATOM 620 N N . LEU A 1 91 ? -12.153 -1.628 4.564 1.00 94.25 91 L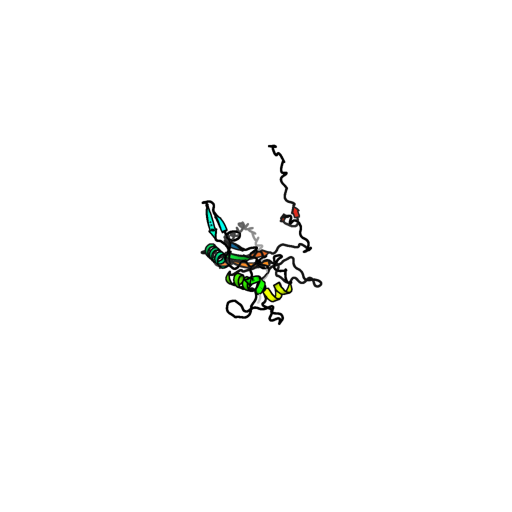EU A N 1
ATOM 621 C CA . LEU A 1 91 ? -11.185 -1.705 3.472 1.00 94.25 91 LEU A CA 1
ATOM 622 C C . LEU A 1 91 ? -9.881 -1.035 3.871 1.00 94.25 91 LEU A C 1
ATOM 624 O O . LEU A 1 91 ? -9.916 0.059 4.438 1.00 94.25 91 LEU A O 1
ATOM 628 N N . ARG A 1 92 ? -8.749 -1.615 3.471 1.00 96.62 92 ARG A N 1
ATOM 629 C CA . ARG A 1 92 ? -7.435 -0.973 3.587 1.00 96.62 92 ARG A CA 1
ATOM 630 C C . ARG A 1 92 ? -6.916 -0.601 2.210 1.00 96.62 92 ARG A C 1
ATOM 632 O O . ARG A 1 92 ? -6.915 -1.423 1.300 1.00 96.62 92 ARG A O 1
ATOM 639 N N . VAL A 1 93 ? -6.507 0.650 2.040 1.00 96.94 93 VAL A N 1
ATOM 640 C CA . VAL A 1 93 ? -6.018 1.170 0.756 1.00 96.94 93 VAL A CA 1
ATOM 641 C C . VAL A 1 93 ? -4.773 2.021 0.953 1.00 96.94 93 VAL A C 1
ATOM 643 O O . VAL A 1 93 ? -4.604 2.647 2.000 1.00 96.94 93 VAL A O 1
ATOM 646 N N . SER A 1 94 ? -3.925 2.074 -0.071 1.00 96.81 94 SER A N 1
ATOM 647 C CA . SER A 1 94 ? -2.818 3.027 -0.145 1.00 96.81 94 SER A CA 1
ATOM 648 C C . SER A 1 94 ? -3.094 4.094 -1.203 1.00 96.81 94 SER A C 1
ATOM 650 O O . SER A 1 94 ? -3.591 3.813 -2.296 1.00 96.81 94 SER A O 1
ATOM 652 N N . ASN A 1 95 ? -2.761 5.337 -0.875 1.00 95.38 95 ASN A N 1
ATOM 653 C CA . ASN A 1 95 ? -2.880 6.488 -1.762 1.00 95.38 95 ASN A CA 1
ATOM 654 C C . ASN A 1 95 ? -1.593 6.765 -2.567 1.00 95.38 95 ASN A C 1
ATOM 656 O O . ASN A 1 95 ? -1.487 7.818 -3.197 1.00 95.38 95 ASN A O 1
ATOM 660 N N . GLY A 1 96 ? -0.662 5.810 -2.610 1.00 93.81 96 GLY A N 1
ATOM 661 C CA . GLY A 1 96 ? 0.597 5.928 -3.347 1.00 93.81 96 GLY A CA 1
ATOM 662 C C . GLY A 1 96 ? 1.718 6.560 -2.529 1.00 93.81 96 GLY A C 1
ATOM 663 O O . GLY A 1 96 ? 1.588 6.745 -1.314 1.00 93.81 96 GLY A O 1
ATOM 664 N N . ASP A 1 97 ? 2.839 6.815 -3.201 1.00 95.00 97 ASP A N 1
ATOM 665 C CA . ASP A 1 97 ? 4.127 7.196 -2.613 1.00 95.00 97 ASP A CA 1
ATOM 666 C C . ASP A 1 97 ? 4.518 6.273 -1.441 1.00 95.00 97 ASP A C 1
ATOM 668 O O . ASP A 1 97 ? 4.996 6.669 -0.378 1.00 95.00 97 ASP A O 1
ATOM 672 N N . SER A 1 98 ? 4.267 4.981 -1.634 1.00 95.44 98 SER A N 1
ATOM 673 C CA . SER A 1 98 ? 4.728 3.929 -0.740 1.00 95.44 98 SER A CA 1
ATOM 674 C C . SER A 1 98 ? 6.205 3.612 -0.963 1.00 95.44 98 SER A C 1
ATOM 676 O O . SER A 1 98 ? 6.876 3.224 -0.007 1.00 95.44 98 SER A O 1
ATOM 678 N N . PHE A 1 99 ? 6.709 3.804 -2.187 1.00 92.88 99 PHE A N 1
ATOM 679 C CA . PHE A 1 99 ? 8.102 3.542 -2.570 1.00 92.88 99 PHE A CA 1
ATOM 680 C C . PHE A 1 99 ? 9.025 4.746 -2.362 1.00 92.88 99 PHE A C 1
ATOM 682 O O . PHE A 1 99 ? 8.598 5.838 -1.977 1.00 92.88 99 PHE A O 1
ATOM 689 N N . THR A 1 100 ? 10.314 4.537 -2.633 1.00 75.19 100 THR A N 1
ATOM 690 C CA . THR A 1 100 ? 11.365 5.552 -2.534 1.00 75.19 100 THR A CA 1
ATOM 691 C C . THR A 1 100 ? 11.472 6.094 -1.114 1.00 75.19 100 THR A C 1
ATOM 693 O O . THR A 1 100 ? 11.275 7.279 -0.825 1.00 75.19 100 THR A O 1
ATOM 696 N N . GLY A 1 101 ? 11.797 5.180 -0.204 1.00 64.81 101 GLY A N 1
ATOM 697 C CA . GLY A 1 101 ? 12.225 5.506 1.144 1.00 64.81 101 GLY A CA 1
ATOM 698 C C . GLY A 1 101 ? 13.721 5.718 1.266 1.00 64.81 101 GLY A C 1
ATOM 699 O O . GLY A 1 101 ? 14.524 4.971 0.717 1.00 64.81 101 GLY A O 1
ATOM 700 N N . TRP A 1 102 ? 14.115 6.686 2.090 1.00 66.12 102 TRP A N 1
ATOM 701 C CA . TRP A 1 102 ? 15.520 6.898 2.459 1.00 66.12 102 TRP A CA 1
ATOM 702 C C . TRP A 1 102 ? 16.028 5.872 3.490 1.00 66.12 102 TRP A C 1
ATOM 704 O O . TRP A 1 102 ? 17.144 6.008 3.997 1.00 66.12 102 TRP A O 1
ATOM 714 N N . GLN A 1 103 ? 15.215 4.870 3.852 1.00 73.88 103 GLN A N 1
ATOM 715 C CA . GLN A 1 103 ? 15.639 3.800 4.750 1.00 73.88 103 GLN A CA 1
ATOM 716 C C . GLN A 1 103 ? 16.561 2.824 4.012 1.00 73.88 103 GLN A C 1
ATOM 718 O O . GLN A 1 103 ? 16.289 2.383 2.896 1.00 73.88 103 GLN A O 1
ATOM 723 N N . TRP A 1 104 ? 17.668 2.471 4.667 1.00 77.81 104 TRP A N 1
ATOM 724 C CA . TRP A 1 104 ? 18.711 1.618 4.098 1.00 77.81 104 TRP A CA 1
ATOM 725 C C . TRP A 1 104 ? 18.166 0.291 3.565 1.00 77.81 104 TRP A C 1
ATOM 727 O O . TRP A 1 104 ? 18.570 -0.142 2.489 1.00 77.81 104 TRP A O 1
ATOM 737 N N . GLN A 1 105 ? 17.244 -0.332 4.305 1.00 78.12 105 GLN A N 1
ATOM 738 C CA . GLN A 1 105 ? 16.682 -1.630 3.948 1.00 78.12 105 GLN A CA 1
ATOM 739 C C . GLN A 1 105 ? 16.004 -1.570 2.578 1.00 78.12 105 GLN A C 1
ATOM 741 O O . GLN A 1 105 ? 16.407 -2.307 1.689 1.00 78.12 105 GLN A O 1
ATOM 746 N N . VAL A 1 106 ? 15.071 -0.633 2.376 1.00 84.69 106 VAL A N 1
ATOM 747 C CA . VAL A 1 106 ? 14.329 -0.512 1.110 1.00 84.69 106 VAL A CA 1
ATOM 748 C C . VAL A 1 106 ? 15.207 -0.021 -0.040 1.00 84.69 106 VAL A C 1
ATOM 750 O O . VAL A 1 106 ? 15.041 -0.476 -1.165 1.00 84.69 106 VAL A O 1
ATOM 753 N N . THR A 1 107 ? 16.205 0.831 0.225 1.00 84.12 107 THR A N 1
ATOM 754 C CA . THR A 1 107 ? 17.149 1.269 -0.817 1.00 84.12 107 THR A CA 1
ATOM 755 C C . THR A 1 107 ? 17.995 0.104 -1.346 1.00 84.12 107 THR A C 1
ATOM 757 O O . THR A 1 107 ? 18.270 0.035 -2.542 1.00 84.12 107 THR A O 1
ATOM 760 N N . MET A 1 108 ? 18.428 -0.812 -0.474 1.00 86.31 108 MET A N 1
ATOM 761 C CA . MET A 1 108 ? 19.270 -1.950 -0.868 1.00 86.31 108 MET A CA 1
ATOM 762 C C . MET A 1 108 ? 18.506 -3.072 -1.558 1.00 86.31 108 MET A C 1
ATOM 764 O O . MET A 1 108 ? 19.104 -3.808 -2.337 1.00 86.31 108 MET A O 1
ATOM 768 N N . THR A 1 109 ? 17.213 -3.194 -1.277 1.00 88.75 109 THR A N 1
ATOM 769 C CA . THR A 1 109 ? 16.348 -4.254 -1.805 1.00 88.75 109 THR A CA 1
ATOM 770 C C . THR A 1 109 ? 15.283 -3.710 -2.755 1.00 88.75 109 THR A C 1
ATOM 772 O O . THR A 1 109 ? 14.231 -4.317 -2.904 1.00 88.75 109 THR A O 1
ATOM 775 N N . ARG A 1 110 ? 15.517 -2.528 -3.342 1.00 89.00 110 ARG A N 1
ATOM 776 C CA . ARG A 1 110 ? 14.644 -1.899 -4.349 1.00 89.00 110 ARG A CA 1
ATOM 777 C C . ARG A 1 110 ? 13.163 -1.853 -3.952 1.00 89.00 110 ARG A C 1
ATOM 779 O O . ARG A 1 110 ? 12.300 -2.161 -4.753 1.00 89.00 110 ARG A O 1
ATOM 786 N N . ASP A 1 111 ? 12.867 -1.477 -2.714 1.00 92.31 111 ASP A N 1
ATOM 787 C CA . ASP A 1 111 ? 11.500 -1.397 -2.182 1.00 92.31 111 ASP A CA 1
ATOM 788 C C . ASP A 1 111 ? 10.714 -2.729 -2.111 1.00 92.31 111 ASP A C 1
ATOM 790 O O . ASP A 1 111 ? 9.582 -2.709 -1.636 1.00 92.31 111 ASP A O 1
ATOM 794 N N . GLU A 1 112 ? 11.274 -3.898 -2.449 1.00 93.69 112 GLU A N 1
ATOM 795 C CA . GLU A 1 112 ? 10.558 -5.187 -2.319 1.00 93.69 112 GLU A CA 1
ATOM 796 C C . GLU A 1 112 ? 9.978 -5.444 -0.910 1.00 93.69 112 GLU A C 1
ATOM 798 O O . GLU A 1 112 ? 8.801 -5.802 -0.809 1.00 93.69 112 GLU A O 1
ATOM 803 N N . PRO A 1 113 ? 10.691 -5.158 0.204 1.00 93.75 113 PRO A N 1
ATOM 804 C CA . PRO A 1 113 ? 10.122 -5.300 1.544 1.00 93.75 113 PRO A CA 1
ATOM 805 C C . PRO A 1 113 ? 8.939 -4.365 1.802 1.00 93.75 113 PRO A C 1
ATOM 807 O O . PRO A 1 113 ? 8.124 -4.631 2.684 1.00 93.75 113 PRO A O 1
ATOM 810 N N . THR A 1 114 ? 8.829 -3.258 1.060 1.00 95.44 114 THR A N 1
ATOM 811 C CA . THR A 1 114 ? 7.654 -2.386 1.125 1.00 95.44 114 THR A CA 1
ATOM 812 C C . THR A 1 114 ? 6.429 -3.136 0.610 1.00 95.44 114 THR A C 1
ATOM 814 O O . THR A 1 114 ? 5.389 -3.084 1.258 1.00 95.44 114 THR A O 1
ATOM 817 N N . ILE A 1 115 ? 6.545 -3.885 -0.492 1.00 96.69 115 ILE A N 1
ATOM 818 C CA . ILE A 1 115 ? 5.453 -4.733 -0.993 1.00 96.69 115 ILE A CA 1
ATOM 819 C C . ILE A 1 115 ? 5.103 -5.829 0.007 1.00 96.69 115 ILE A C 1
ATOM 821 O O . ILE A 1 115 ? 3.926 -5.979 0.320 1.00 96.69 115 ILE A O 1
ATOM 825 N N . GLU A 1 116 ? 6.093 -6.518 0.582 1.00 95.56 116 GLU A N 1
ATOM 826 C CA . GLU A 1 116 ? 5.836 -7.533 1.615 1.00 95.56 116 GLU A CA 1
ATOM 827 C C . GLU A 1 116 ? 5.041 -6.959 2.795 1.00 95.56 116 GLU A C 1
ATOM 829 O O . GLU A 1 116 ? 4.081 -7.566 3.269 1.00 95.56 116 GLU A O 1
ATOM 834 N N . VAL A 1 117 ? 5.404 -5.757 3.253 1.00 96.25 117 VAL A N 1
ATOM 835 C CA . VAL A 1 117 ? 4.674 -5.072 4.321 1.00 96.25 117 VAL A CA 1
ATOM 836 C C . VAL A 1 117 ? 3.260 -4.702 3.883 1.00 96.25 117 VAL A C 1
ATOM 838 O O . VAL A 1 117 ? 2.331 -4.907 4.656 1.00 96.25 117 VAL A O 1
ATOM 841 N N . LEU A 1 118 ? 3.060 -4.163 2.679 1.00 97.94 118 LEU A N 1
ATOM 842 C CA . LEU A 1 118 ? 1.721 -3.801 2.203 1.00 97.94 118 LEU A CA 1
ATOM 843 C C . LEU A 1 118 ? 0.822 -5.035 2.017 1.00 97.94 118 LEU A C 1
ATOM 845 O O . LEU A 1 118 ? -0.361 -4.962 2.351 1.00 97.94 118 LEU A O 1
ATOM 849 N N . ASN A 1 119 ? 1.382 -6.163 1.571 1.00 98.19 119 ASN A N 1
ATOM 850 C CA . ASN A 1 119 ? 0.692 -7.453 1.522 1.00 98.19 119 ASN A CA 1
ATOM 851 C C . ASN A 1 119 ? 0.305 -7.902 2.940 1.00 98.19 119 ASN A C 1
ATOM 853 O O . ASN A 1 119 ? -0.857 -8.190 3.202 1.00 98.19 119 ASN A O 1
ATOM 857 N N . ALA A 1 120 ? 1.242 -7.861 3.895 1.00 97.31 120 ALA A N 1
ATOM 858 C CA . ALA A 1 120 ? 0.988 -8.227 5.292 1.00 97.31 120 ALA A CA 1
ATOM 859 C C . ALA A 1 120 ? 0.011 -7.282 6.020 1.00 97.31 120 ALA A C 1
ATOM 861 O O . ALA A 1 120 ? -0.578 -7.656 7.033 1.00 97.31 120 ALA A O 1
ATOM 862 N N . LEU A 1 121 ? -0.151 -6.049 5.532 1.00 97.44 121 LEU A N 1
ATOM 863 C CA . LEU A 1 121 ? -1.154 -5.098 6.012 1.00 97.44 121 LEU A CA 1
ATOM 864 C C . LEU A 1 121 ? -2.544 -5.338 5.408 1.00 97.44 121 LEU A C 1
ATOM 866 O O . LEU A 1 121 ? -3.470 -4.613 5.781 1.00 97.44 121 LEU A O 1
ATOM 870 N N . ASP A 1 122 ? -2.705 -6.315 4.513 1.00 97.19 122 ASP A N 1
ATOM 871 C CA . ASP A 1 122 ? -3.928 -6.589 3.754 1.00 97.19 122 ASP A CA 1
ATOM 872 C C . ASP A 1 122 ? -4.417 -5.361 2.961 1.00 97.19 122 ASP A C 1
ATOM 874 O O . ASP A 1 122 ? -5.611 -5.043 2.940 1.00 97.19 122 ASP A O 1
ATOM 878 N N . ILE A 1 123 ? -3.498 -4.617 2.329 1.00 97.75 123 ILE A N 1
ATOM 879 C CA . ILE A 1 123 ? -3.885 -3.561 1.386 1.00 97.75 123 ILE A CA 1
ATOM 880 C C . ILE A 1 123 ? -4.654 -4.195 0.229 1.00 97.75 123 ILE A C 1
ATOM 882 O O . ILE A 1 123 ? -4.187 -5.136 -0.394 1.00 97.75 123 ILE A O 1
ATOM 886 N N . GLU A 1 124 ? -5.828 -3.656 -0.087 1.00 96.75 124 GLU A N 1
ATOM 887 C CA . GLU A 1 124 ? -6.682 -4.180 -1.158 1.00 96.75 124 GLU A CA 1
ATOM 888 C C . GLU A 1 124 ? -6.461 -3.495 -2.504 1.00 96.75 124 GLU A C 1
ATOM 890 O O . GLU A 1 124 ? -6.833 -4.027 -3.546 1.00 96.75 124 GLU A O 1
ATOM 895 N N . ALA A 1 125 ? -5.937 -2.272 -2.485 1.00 96.69 125 ALA A N 1
ATOM 896 C CA . ALA A 1 125 ? -5.585 -1.512 -3.672 1.00 96.69 125 ALA A CA 1
ATOM 897 C C . ALA A 1 125 ? -4.642 -0.369 -3.300 1.00 96.69 125 ALA A C 1
ATOM 899 O O . ALA A 1 125 ? -4.794 0.261 -2.247 1.00 96.69 125 ALA A O 1
ATOM 900 N N . SER A 1 126 ? -3.727 -0.048 -4.211 1.00 96.94 126 SER A N 1
ATOM 901 C CA . SER A 1 126 ? -2.838 1.104 -4.088 1.00 96.94 126 SER A CA 1
ATOM 902 C C . SER A 1 126 ? -2.966 1.996 -5.314 1.00 96.94 126 SER A C 1
ATOM 904 O O . SER A 1 126 ? -2.973 1.504 -6.439 1.00 96.94 126 SER A O 1
ATOM 906 N N . THR A 1 127 ? -3.085 3.311 -5.150 1.00 95.81 127 THR A N 1
ATOM 907 C CA . THR A 1 127 ? -2.964 4.217 -6.300 1.00 95.81 127 THR A CA 1
ATOM 908 C C . THR A 1 127 ? -1.503 4.461 -6.642 1.00 95.81 127 THR A C 1
ATOM 910 O O . THR A 1 127 ? -0.670 4.572 -5.752 1.00 95.81 127 THR A O 1
ATOM 913 N N . VAL A 1 128 ? -1.199 4.612 -7.929 1.00 95.56 128 VAL A N 1
ATOM 914 C CA . VAL A 1 128 ? 0.148 4.979 -8.380 1.00 95.56 128 VAL A CA 1
ATOM 915 C C . VAL A 1 128 ? 0.410 6.450 -8.041 1.00 95.56 128 VAL A C 1
ATOM 917 O O . VAL A 1 128 ? -0.228 7.344 -8.608 1.00 95.56 128 VAL A O 1
ATOM 920 N N . GLY A 1 129 ? 1.316 6.695 -7.098 1.00 92.81 129 GLY A N 1
ATOM 921 C CA . GLY A 1 129 ? 1.907 7.999 -6.819 1.00 92.81 129 GLY A CA 1
ATOM 922 C C . GLY A 1 129 ? 3.053 8.305 -7.783 1.00 92.81 129 GLY A C 1
ATOM 923 O O . GLY A 1 129 ? 3.252 7.626 -8.794 1.00 92.81 129 GLY A O 1
ATOM 924 N N . ASN A 1 130 ? 3.781 9.392 -7.530 1.00 91.25 130 ASN A N 1
ATOM 925 C CA . ASN A 1 130 ? 4.895 9.746 -8.408 1.00 91.25 130 ASN A CA 1
ATOM 926 C C . ASN A 1 130 ? 6.143 8.915 -8.115 1.00 91.25 130 ASN A C 1
ATOM 928 O O . ASN A 1 130 ? 6.885 8.633 -9.053 1.00 91.25 130 ASN A O 1
ATOM 932 N N . HIS A 1 131 ? 6.358 8.519 -6.860 1.00 93.50 131 HIS A N 1
ATOM 933 C CA . HIS A 1 131 ? 7.537 7.750 -6.466 1.00 93.50 131 HIS A CA 1
ATOM 934 C C . HIS A 1 131 ? 7.451 6.271 -6.848 1.00 93.50 131 HIS A C 1
ATOM 936 O O . HIS A 1 131 ? 8.480 5.633 -7.049 1.00 93.50 131 HIS A O 1
ATOM 942 N N . GLU A 1 132 ? 6.251 5.746 -7.110 1.00 93.88 132 GLU A N 1
ATOM 943 C CA . GLU A 1 132 ? 6.088 4.413 -7.703 1.00 93.88 132 GLU A CA 1
ATOM 944 C C . GLU A 1 132 ? 6.744 4.269 -9.091 1.00 93.88 132 GLU A C 1
ATOM 946 O O . GLU A 1 132 ? 6.977 3.155 -9.552 1.00 93.88 132 GLU A O 1
ATOM 951 N N . LEU A 1 133 ? 7.045 5.385 -9.766 1.00 92.75 133 LEU A N 1
ATOM 952 C CA . LEU A 1 133 ? 7.569 5.429 -11.134 1.00 92.75 133 LEU A CA 1
ATOM 953 C C . LEU A 1 133 ? 9.025 5.918 -11.220 1.00 92.75 133 LEU A C 1
ATOM 955 O O . LEU A 1 133 ? 9.500 6.211 -12.318 1.00 92.75 133 LEU A O 1
ATOM 959 N N . ASP A 1 134 ? 9.740 6.009 -10.093 1.00 90.69 134 ASP A N 1
ATOM 960 C CA . ASP A 1 134 ? 11.113 6.533 -10.058 1.00 90.69 134 ASP A CA 1
ATOM 961 C C . ASP A 1 134 ? 12.118 5.660 -10.828 1.00 90.69 134 ASP A C 1
ATOM 963 O O . ASP A 1 134 ? 13.051 6.187 -11.438 1.00 90.69 134 ASP A O 1
ATOM 967 N N . ILE A 1 135 ? 11.938 4.333 -10.813 1.00 89.62 135 ILE A N 1
ATOM 968 C CA . ILE A 1 135 ? 12.803 3.394 -11.545 1.00 89.62 135 ILE A CA 1
ATOM 969 C C . ILE A 1 135 ? 12.331 3.267 -12.993 1.00 89.62 135 ILE A C 1
ATOM 971 O O . ILE A 1 135 ? 13.042 3.648 -13.923 1.00 89.62 135 ILE A O 1
ATOM 975 N N . SER A 1 136 ? 11.137 2.715 -13.197 1.00 90.56 136 SER A N 1
ATOM 976 C CA . SER A 1 136 ? 10.471 2.653 -14.496 1.00 90.56 136 SER A CA 1
ATOM 977 C C . SER A 1 136 ? 9.020 2.208 -14.326 1.00 90.56 136 SER A C 1
ATOM 979 O O . SER A 1 136 ? 8.618 1.713 -13.277 1.00 90.56 136 SER A O 1
ATOM 981 N N . GLU A 1 137 ? 8.222 2.355 -15.380 1.00 92.50 137 GLU A N 1
ATOM 982 C CA . GLU A 1 137 ? 6.860 1.816 -15.393 1.00 92.50 137 GLU A CA 1
ATOM 983 C C . GLU A 1 137 ? 6.844 0.280 -15.404 1.00 92.50 137 GLU A C 1
ATOM 985 O O . GLU A 1 137 ? 6.048 -0.305 -14.679 1.00 92.50 137 GLU A O 1
ATOM 990 N N . TRP A 1 138 ? 7.762 -0.364 -16.135 1.00 92.38 138 TRP A N 1
ATOM 991 C CA . TRP A 1 138 ? 7.950 -1.822 -16.102 1.00 92.38 138 TRP A CA 1
ATOM 992 C C . TRP A 1 138 ? 8.291 -2.313 -14.690 1.00 92.38 138 TRP A C 1
ATOM 994 O O . TRP A 1 138 ? 7.733 -3.295 -14.212 1.00 92.38 138 TRP A O 1
ATOM 1004 N N . PHE A 1 139 ? 9.152 -1.581 -13.975 1.00 93.12 139 PHE A N 1
ATOM 1005 C CA . PHE A 1 139 ? 9.495 -1.916 -12.597 1.00 93.12 139 PHE A CA 1
ATOM 1006 C C . PHE A 1 139 ? 8.250 -1.954 -11.705 1.00 93.12 139 PHE A C 1
ATOM 1008 O O . PHE A 1 139 ? 8.107 -2.845 -10.880 1.00 93.12 139 PHE A O 1
ATOM 1015 N N . LEU A 1 140 ? 7.308 -1.032 -11.894 1.00 95.12 140 LEU A N 1
ATOM 1016 C CA . LEU A 1 140 ? 6.056 -1.055 -11.149 1.00 95.12 140 LEU A CA 1
ATOM 1017 C C . LEU A 1 140 ? 5.108 -2.167 -11.624 1.00 95.12 140 LEU A C 1
ATOM 1019 O O . LEU A 1 140 ? 4.572 -2.903 -10.800 1.00 95.12 140 LEU A O 1
ATOM 1023 N N . ALA A 1 141 ? 4.866 -2.263 -12.933 1.00 94.75 141 ALA A N 1
ATOM 1024 C CA . ALA A 1 141 ? 3.816 -3.105 -13.507 1.00 94.75 141 ALA A CA 1
ATOM 1025 C C . ALA A 1 141 ? 4.172 -4.595 -13.569 1.00 94.75 141 ALA A C 1
ATOM 1027 O O . ALA A 1 141 ? 3.301 -5.439 -13.376 1.00 94.75 141 ALA A O 1
ATOM 1028 N N . ASP A 1 142 ? 5.430 -4.918 -13.842 1.00 93.94 142 ASP A N 1
ATOM 1029 C CA . ASP A 1 142 ? 5.876 -6.285 -14.089 1.00 93.94 142 ASP A CA 1
ATOM 1030 C C . ASP A 1 142 ? 6.669 -6.817 -12.886 1.00 93.94 142 ASP A C 1
ATOM 1032 O O . ASP A 1 142 ? 6.416 -7.924 -12.416 1.00 93.94 142 ASP A O 1
ATOM 1036 N N . HIS A 1 143 ? 7.548 -6.004 -12.295 1.00 94.62 143 HIS A N 1
ATOM 1037 C CA . HIS A 1 143 ? 8.310 -6.425 -11.118 1.00 94.62 143 HIS A CA 1
ATOM 1038 C C . HIS A 1 143 ? 7.519 -6.272 -9.809 1.00 94.62 143 HIS A C 1
ATOM 1040 O O . HIS A 1 143 ? 7.133 -7.268 -9.206 1.00 94.62 143 HIS A O 1
ATOM 1046 N N . MET A 1 144 ? 7.200 -5.052 -9.369 1.00 95.56 144 MET A N 1
ATOM 1047 C CA . MET A 1 144 ? 6.564 -4.833 -8.060 1.00 95.56 144 MET A CA 1
ATOM 1048 C C . MET A 1 144 ? 5.137 -5.378 -7.986 1.00 95.56 144 MET A C 1
ATOM 1050 O O . MET A 1 144 ? 4.716 -5.854 -6.934 1.00 95.56 144 MET A O 1
ATOM 1054 N N . ALA A 1 145 ? 4.380 -5.317 -9.085 1.00 96.44 145 ALA A N 1
ATOM 1055 C CA . ALA A 1 145 ? 3.016 -5.831 -9.118 1.00 96.44 145 ALA A CA 1
ATOM 1056 C C . ALA A 1 145 ? 2.936 -7.336 -9.421 1.00 96.44 145 ALA A C 1
ATOM 1058 O O . ALA A 1 145 ? 2.052 -7.986 -8.875 1.00 96.44 145 ALA A O 1
ATOM 1059 N N . ALA A 1 146 ? 3.815 -7.891 -10.265 1.00 95.12 146 ALA A N 1
ATOM 1060 C CA . ALA A 1 146 ? 3.697 -9.279 -10.737 1.00 95.12 146 ALA A CA 1
ATOM 1061 C C . ALA A 1 146 ? 4.871 -10.203 -10.356 1.00 95.12 146 ALA A C 1
ATOM 1063 O O . ALA A 1 146 ? 4.844 -11.385 -10.701 1.00 95.12 146 ALA A O 1
ATOM 1064 N N . GLY A 1 147 ? 5.877 -9.694 -9.643 1.00 93.75 147 GLY A N 1
ATOM 1065 C CA . GLY A 1 147 ? 7.027 -10.466 -9.171 1.00 93.75 147 GLY A CA 1
ATOM 1066 C C . GLY A 1 147 ? 8.028 -10.846 -10.266 1.00 93.75 147 GLY A C 1
ATOM 1067 O O . GLY A 1 147 ? 8.802 -11.782 -10.075 1.00 93.75 147 GLY A O 1
ATOM 1068 N N . ASP A 1 148 ? 8.015 -10.184 -11.429 1.00 92.56 148 ASP A N 1
ATOM 1069 C CA . ASP A 1 148 ? 8.959 -10.489 -12.508 1.00 92.56 148 ASP A CA 1
ATOM 1070 C C . ASP A 1 148 ? 10.367 -9.966 -12.190 1.00 92.56 148 ASP A C 1
ATOM 1072 O O . ASP A 1 148 ? 10.567 -8.814 -11.813 1.00 92.56 148 ASP A O 1
ATOM 1076 N N . CYS A 1 149 ? 11.370 -10.814 -12.382 1.00 86.19 149 CYS A N 1
ATOM 1077 C CA . CYS A 1 149 ? 12.772 -10.513 -12.118 1.00 86.19 149 CYS A CA 1
ATOM 1078 C C . CYS A 1 149 ? 13.562 -10.126 -13.377 1.00 86.19 149 CYS A C 1
ATOM 1080 O O . CYS A 1 149 ? 14.750 -9.828 -13.261 1.00 86.19 149 CYS A O 1
ATOM 1082 N N . ASP A 1 150 ? 12.968 -10.224 -14.576 1.00 79.44 150 ASP A N 1
ATOM 1083 C CA . ASP A 1 150 ? 13.628 -10.022 -15.887 1.00 79.44 150 ASP A CA 1
ATOM 1084 C C . ASP A 1 150 ? 14.961 -10.783 -16.047 1.00 79.44 150 ASP A C 1
ATOM 1086 O O . ASP A 1 150 ? 15.880 -10.379 -16.758 1.00 79.44 150 ASP A O 1
ATOM 1090 N N . GLY A 1 151 ? 15.114 -11.897 -15.325 1.00 70.81 151 GLY A N 1
ATOM 1091 C CA . GLY A 1 151 ? 16.351 -12.677 -15.295 1.00 70.81 151 GLY A CA 1
ATOM 1092 C C . GLY A 1 151 ? 17.569 -11.971 -14.679 1.00 70.81 151 GLY A C 1
ATOM 1093 O O . GLY A 1 151 ? 18.663 -12.538 -14.750 1.00 70.81 151 GLY A O 1
ATOM 1094 N N . ASP A 1 152 ? 17.418 -10.792 -14.064 1.00 70.69 152 ASP A N 1
ATOM 1095 C CA . ASP A 1 152 ? 18.498 -10.087 -13.369 1.00 70.69 152 ASP A CA 1
ATOM 1096 C C . ASP A 1 152 ? 18.539 -10.485 -11.878 1.00 70.69 152 ASP A C 1
ATOM 1098 O O . ASP A 1 152 ? 17.656 -10.111 -11.099 1.00 70.69 152 ASP A O 1
ATOM 1102 N N . PRO A 1 153 ? 19.578 -11.210 -11.420 1.00 61.22 153 PRO A N 1
ATOM 1103 C CA . PRO A 1 153 ? 19.720 -11.568 -10.010 1.00 61.22 153 PRO A CA 1
ATOM 1104 C C . PRO A 1 153 ? 19.931 -10.357 -9.082 1.00 61.22 153 PRO A C 1
ATOM 1106 O O . PRO A 1 153 ? 19.848 -10.515 -7.869 1.00 61.22 153 PRO A O 1
ATOM 1109 N N . GLY A 1 154 ? 20.228 -9.166 -9.614 1.00 68.75 154 GLY A N 1
ATOM 1110 C CA . GLY A 1 154 ? 20.297 -7.912 -8.858 1.00 68.75 154 GLY A CA 1
ATOM 1111 C C . GLY A 1 154 ? 18.961 -7.169 -8.731 1.00 68.75 154 GLY A C 1
ATOM 1112 O O . GLY A 1 154 ? 18.930 -6.094 -8.117 1.00 68.75 154 GLY A O 1
ATOM 1113 N N . MET A 1 155 ? 17.891 -7.699 -9.330 1.00 73.00 155 MET A N 1
ATOM 1114 C CA . MET A 1 155 ? 16.545 -7.125 -9.279 1.00 73.00 155 MET A CA 1
ATOM 1115 C C . MET A 1 155 ? 15.634 -7.835 -8.289 1.00 73.00 155 MET A C 1
ATOM 1117 O O . MET A 1 155 ? 14.815 -7.146 -7.706 1.00 73.00 155 MET A O 1
ATOM 1121 N N . CYS A 1 156 ? 15.813 -9.142 -8.074 1.00 83.25 156 CYS A N 1
ATOM 1122 C CA . CYS A 1 156 ? 14.985 -9.921 -7.158 1.00 83.25 156 CYS A CA 1
ATOM 1123 C C . CYS A 1 156 ? 15.718 -10.333 -5.890 1.00 83.25 156 CYS A C 1
ATOM 1125 O O . CYS A 1 156 ? 16.709 -11.072 -5.949 1.00 83.25 156 CYS A O 1
ATOM 1127 N N . PHE A 1 157 ? 15.194 -9.915 -4.743 1.00 88.31 157 PHE A N 1
ATOM 1128 C CA . PHE A 1 157 ? 15.686 -10.337 -3.442 1.00 88.31 157 PHE A CA 1
ATOM 1129 C C . PHE A 1 157 ? 14.767 -11.434 -2.878 1.00 88.31 157 PHE A C 1
ATOM 1131 O O . PHE A 1 157 ? 13.580 -11.513 -3.199 1.00 88.31 157 PHE A O 1
ATOM 1138 N N . PRO A 1 158 ? 15.301 -12.373 -2.077 1.00 89.44 158 PRO A N 1
ATOM 1139 C CA .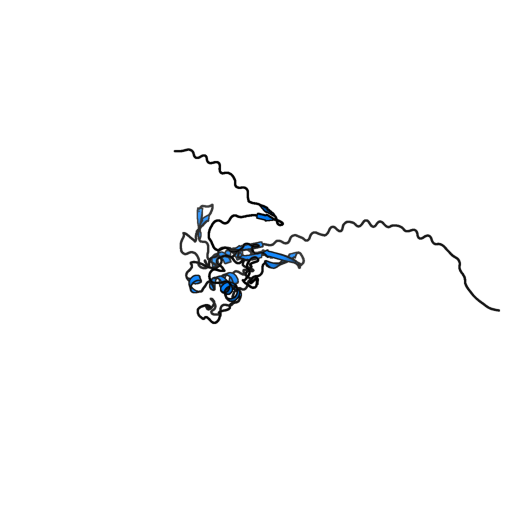 PRO A 1 158 ? 14.444 -13.282 -1.333 1.00 89.44 158 PRO A CA 1
ATOM 1140 C C . PRO A 1 158 ? 13.565 -12.485 -0.371 1.00 89.44 158 PRO A C 1
ATOM 1142 O O . PRO A 1 158 ? 14.064 -11.585 0.311 1.00 89.44 158 PRO A O 1
ATOM 1145 N N . GLN A 1 159 ? 12.298 -12.875 -0.276 1.00 90.56 159 GLN A N 1
ATOM 1146 C CA . GLN A 1 159 ? 11.377 -12.344 0.719 1.00 90.56 159 GLN A CA 1
ATOM 1147 C C . GLN A 1 159 ? 11.877 -12.639 2.137 1.00 90.56 159 GLN A C 1
ATOM 1149 O O . GLN A 1 159 ? 12.776 -13.462 2.358 1.00 90.56 159 GLN A O 1
ATOM 1154 N N . SER A 1 160 ? 11.256 -12.007 3.128 1.00 90.12 160 SER A N 1
ATOM 1155 C CA . SER A 1 160 ? 11.571 -12.208 4.546 1.00 90.12 160 SER A CA 1
ATOM 1156 C C . SER A 1 160 ? 11.466 -13.668 5.016 1.00 90.12 160 SER A C 1
ATOM 1158 O O . SER A 1 160 ? 12.161 -14.060 5.958 1.00 90.12 160 SER A O 1
ATOM 1160 N N . ASP A 1 161 ? 10.659 -14.494 4.346 1.00 91.88 161 ASP A N 1
ATOM 1161 C CA . ASP A 1 161 ? 10.517 -15.933 4.598 1.00 91.88 161 ASP A CA 1
ATOM 1162 C C . ASP A 1 161 ? 11.474 -16.820 3.768 1.00 91.88 161 ASP A C 1
ATOM 1164 O O . ASP A 1 161 ? 11.478 -18.046 3.907 1.00 91.88 161 ASP A O 1
ATOM 1168 N N . GLY A 1 162 ? 12.315 -16.209 2.930 1.00 90.88 162 GLY A N 1
ATOM 1169 C CA . GLY A 1 162 ? 13.282 -16.872 2.058 1.00 90.88 162 GLY A CA 1
ATOM 1170 C C . GLY A 1 162 ? 12.716 -17.366 0.724 1.00 90.88 162 GLY A C 1
ATOM 1171 O O . GLY A 1 162 ? 13.460 -17.974 -0.050 1.00 90.88 162 GLY A O 1
ATOM 1172 N N . THR A 1 163 ? 11.435 -17.132 0.435 1.00 91.50 163 THR A N 1
ATOM 1173 C CA . THR A 1 163 ? 10.847 -17.428 -0.877 1.00 91.50 163 THR A CA 1
ATOM 1174 C C . THR A 1 163 ? 11.231 -16.369 -1.915 1.00 91.50 163 THR A C 1
ATOM 1176 O O . THR A 1 163 ? 11.787 -15.323 -1.588 1.00 91.50 163 THR A O 1
ATOM 1179 N N . ALA A 1 164 ? 10.986 -16.653 -3.196 1.00 90.62 164 ALA A N 1
ATOM 1180 C CA . ALA A 1 164 ? 11.172 -15.655 -4.248 1.00 90.62 164 ALA A CA 1
ATOM 1181 C C . ALA A 1 164 ? 10.127 -14.540 -4.114 1.00 90.62 164 ALA A C 1
ATOM 1183 O O . ALA A 1 164 ? 8.987 -14.824 -3.746 1.00 90.62 164 ALA A O 1
ATOM 1184 N N . PHE A 1 165 ? 10.509 -13.306 -4.442 1.00 92.69 165 PHE A N 1
ATOM 1185 C CA . PHE A 1 165 ? 9.587 -12.177 -4.497 1.00 92.69 165 PHE A CA 1
ATOM 1186 C C . PHE A 1 165 ? 8.411 -12.467 -5.441 1.00 92.69 165 PHE A C 1
ATOM 1188 O O . PHE A 1 165 ? 8.609 -12.837 -6.596 1.00 92.69 165 PHE A O 1
ATOM 1195 N N . ALA A 1 166 ? 7.187 -12.347 -4.922 1.00 92.62 166 ALA A N 1
ATOM 1196 C CA . ALA A 1 166 ? 5.961 -12.708 -5.639 1.00 92.62 166 ALA A CA 1
ATOM 1197 C C . ALA A 1 166 ? 5.197 -11.498 -6.206 1.00 92.62 166 ALA A C 1
ATOM 1199 O O . ALA A 1 166 ? 4.240 -11.682 -6.956 1.00 92.62 166 ALA A O 1
ATOM 1200 N N . GLY A 1 167 ? 5.618 -10.275 -5.866 1.00 95.69 167 GLY A N 1
ATOM 1201 C CA . GLY A 1 167 ? 4.885 -9.054 -6.184 1.00 95.69 167 GLY A CA 1
ATOM 1202 C C . GLY A 1 167 ? 3.746 -8.752 -5.204 1.00 95.69 167 GLY A C 1
ATOM 1203 O O . GLY A 1 167 ? 3.646 -9.320 -4.114 1.00 95.69 167 GLY A O 1
ATOM 1204 N N . ALA A 1 168 ? 2.911 -7.787 -5.578 1.00 98.12 168 ALA A N 1
ATOM 1205 C CA . ALA A 1 168 ? 1.811 -7.300 -4.759 1.00 98.12 168 ALA A CA 1
ATOM 1206 C C . ALA A 1 168 ? 0.589 -8.231 -4.813 1.00 98.12 168 ALA A C 1
ATOM 1208 O O . ALA A 1 168 ? 0.133 -8.614 -5.889 1.00 98.12 168 ALA A O 1
ATOM 1209 N N . ASP A 1 169 ? -0.035 -8.476 -3.660 1.00 97.88 169 ASP A N 1
ATOM 1210 C CA . ASP A 1 169 ? -1.328 -9.178 -3.563 1.00 97.88 169 ASP A CA 1
ATOM 1211 C C . ASP A 1 169 ? -2.519 -8.275 -3.949 1.00 97.88 169 ASP A C 1
ATOM 1213 O O . ASP A 1 169 ? -3.685 -8.681 -3.910 1.00 97.88 169 ASP A O 1
ATOM 1217 N N . PHE A 1 170 ? -2.231 -7.032 -4.339 1.00 97.44 170 PHE A N 1
ATOM 1218 C CA . PHE A 1 170 ? -3.201 -5.997 -4.661 1.00 97.44 170 PHE A CA 1
ATOM 1219 C C . PHE A 1 170 ? -2.889 -5.301 -5.989 1.00 97.44 170 PHE A C 1
ATOM 1221 O O . PHE A 1 170 ? -1.731 -5.166 -6.387 1.00 97.44 170 PHE A O 1
ATOM 1228 N N . PRO A 1 171 ? -3.915 -4.778 -6.683 1.00 96.75 171 PRO A N 1
ATOM 1229 C CA . PRO A 1 171 ? -3.709 -3.989 -7.883 1.00 96.75 171 PRO A CA 1
ATOM 1230 C C . PRO A 1 171 ? -3.162 -2.594 -7.563 1.00 96.75 171 PRO A C 1
ATOM 1232 O O . PRO A 1 171 ? -3.667 -1.880 -6.687 1.00 96.75 171 PRO A O 1
ATOM 1235 N N . PHE A 1 172 ? -2.217 -2.155 -8.391 1.00 96.75 172 PHE A N 1
ATOM 1236 C CA . PHE A 1 172 ? -1.923 -0.739 -8.573 1.00 96.75 172 PHE A CA 1
ATOM 1237 C C . PHE A 1 172 ? -2.960 -0.086 -9.495 1.00 96.75 172 PHE A C 1
ATOM 1239 O O . PHE A 1 172 ? -3.362 -0.654 -10.515 1.00 96.75 172 PHE A O 1
ATOM 1246 N N . LEU A 1 173 ? -3.404 1.120 -9.138 1.00 96.12 173 LEU A N 1
ATOM 1247 C CA . LEU A 1 173 ? -4.462 1.848 -9.832 1.00 96.12 173 LEU A CA 1
ATOM 1248 C C . LEU A 1 173 ? -3.951 3.157 -10.434 1.00 96.12 173 LEU A C 1
ATOM 1250 O O . LEU A 1 173 ? -3.460 4.031 -9.716 1.00 96.12 173 LEU A O 1
ATOM 1254 N N . ALA A 1 174 ? -4.177 3.344 -11.733 1.00 93.38 174 ALA A N 1
ATOM 1255 C CA . ALA A 1 174 ? -3.954 4.613 -12.417 1.00 93.38 174 ALA A CA 1
ATOM 1256 C C . ALA A 1 174 ? -4.902 4.775 -13.613 1.00 93.38 174 ALA A C 1
ATOM 1258 O O . ALA A 1 174 ? -4.801 4.070 -14.607 1.00 93.38 174 ALA A O 1
ATOM 1259 N N . GLY A 1 175 ? -5.811 5.752 -13.548 1.00 90.75 175 GLY A N 1
ATOM 1260 C CA . GLY A 1 175 ? -6.760 6.058 -14.631 1.00 90.75 175 GLY A CA 1
ATOM 1261 C C . GLY A 1 175 ? -6.258 7.116 -15.619 1.00 90.75 175 GLY A C 1
ATOM 1262 O O . GLY A 1 175 ? -7.023 7.625 -16.440 1.00 90.75 175 GLY A O 1
ATOM 1263 N N . ASN A 1 176 ? -5.003 7.538 -15.477 1.00 87.62 176 ASN A N 1
ATOM 1264 C CA . ASN A 1 176 ? -4.397 8.633 -16.231 1.00 87.62 176 ASN A CA 1
ATOM 1265 C C . ASN A 1 176 ? -2.985 8.314 -16.744 1.00 87.62 176 ASN A C 1
ATOM 1267 O O . ASN A 1 176 ? -2.314 9.240 -17.203 1.00 87.62 176 ASN A O 1
ATOM 1271 N N . LEU A 1 177 ? -2.545 7.056 -16.659 1.00 89.06 177 LEU A N 1
ATOM 1272 C CA . LEU A 1 177 ? -1.272 6.592 -17.206 1.00 89.06 177 LEU A CA 1
ATOM 1273 C C . LEU A 1 177 ? -1.520 5.811 -18.494 1.00 89.06 177 LEU A C 1
ATOM 1275 O O . LEU A 1 177 ? -2.352 4.912 -18.534 1.00 89.06 177 LEU A O 1
ATOM 1279 N N . THR A 1 178 ? -0.783 6.171 -19.539 1.00 90.12 178 THR A N 1
ATOM 1280 C CA . THR A 1 178 ? -0.838 5.521 -20.851 1.00 90.12 178 THR A CA 1
ATOM 1281 C C . THR A 1 178 ? 0.576 5.362 -21.383 1.00 90.12 178 THR A C 1
ATOM 1283 O O . THR A 1 178 ? 1.338 6.336 -21.374 1.00 90.12 178 THR A O 1
ATOM 1286 N N . ARG A 1 179 ? 0.916 4.182 -21.896 1.00 88.94 179 ARG A N 1
ATOM 1287 C CA . ARG A 1 179 ? 2.165 3.949 -22.617 1.00 88.94 179 ARG A CA 1
ATOM 1288 C C . ARG A 1 179 ? 2.125 4.658 -23.967 1.00 88.94 179 ARG A C 1
ATOM 1290 O O . ARG A 1 179 ? 1.075 4.873 -24.573 1.00 88.94 179 ARG A O 1
ATOM 1297 N N . THR A 1 180 ? 3.301 5.056 -24.433 1.00 86.62 180 THR A N 1
ATOM 1298 C CA . THR A 1 180 ? 3.487 5.584 -25.788 1.00 86.62 180 THR A CA 1
ATOM 1299 C C . THR A 1 180 ? 4.330 4.593 -26.586 1.00 86.62 180 THR A C 1
ATOM 1301 O O . THR A 1 180 ? 5.225 3.980 -26.007 1.00 86.62 180 THR A O 1
ATOM 1304 N N . PRO A 1 181 ? 4.079 4.421 -27.898 1.00 89.06 181 PRO A N 1
ATOM 1305 C CA . PRO A 1 181 ? 3.119 5.151 -28.736 1.00 89.06 181 PRO A CA 1
ATOM 1306 C C . PRO A 1 181 ? 1.725 4.505 -28.830 1.00 89.06 181 PRO A C 1
ATOM 1308 O O . PRO A 1 181 ? 0.838 5.085 -29.450 1.00 89.06 181 PRO A O 1
ATOM 1311 N N . ASP A 1 182 ? 1.538 3.310 -28.274 1.00 91.31 182 ASP A N 1
ATOM 1312 C CA . ASP A 1 182 ? 0.345 2.481 -28.487 1.00 91.31 182 ASP A CA 1
ATOM 1313 C C . ASP A 1 182 ? -0.887 2.924 -27.678 1.00 91.31 182 ASP A C 1
ATOM 1315 O O . ASP A 1 182 ? -2.008 2.543 -28.014 1.00 91.31 182 ASP A O 1
ATOM 1319 N N . GLY A 1 183 ? -0.699 3.761 -26.653 1.00 89.56 183 GLY A N 1
ATOM 1320 C CA . GLY A 1 183 ? -1.774 4.263 -25.802 1.00 89.56 183 GLY A CA 1
ATOM 1321 C C . GLY A 1 183 ? -2.302 3.230 -24.809 1.00 89.56 183 GLY A C 1
ATOM 1322 O O . GLY A 1 183 ? -3.386 3.443 -24.269 1.00 89.56 183 GLY A O 1
ATOM 1323 N N . SER A 1 184 ? -1.587 2.122 -24.582 1.00 91.00 184 SER A N 1
ATOM 1324 C CA . SER A 1 184 ? -2.026 1.084 -23.646 1.00 91.00 184 SER A CA 1
ATOM 1325 C C . SER A 1 184 ? -2.045 1.607 -22.206 1.00 91.00 184 SER A C 1
ATOM 1327 O O . SER A 1 184 ? -1.207 2.416 -21.815 1.00 91.00 184 SER A O 1
ATOM 1329 N N . GLU A 1 185 ? -3.030 1.182 -21.416 1.00 91.38 185 GLU A N 1
ATOM 1330 C CA . GLU A 1 185 ? -3.192 1.569 -20.009 1.00 91.38 185 GLU A CA 1
ATOM 1331 C C . GLU A 1 185 ? -2.658 0.423 -19.131 1.00 91.38 185 GLU A C 1
ATOM 1333 O O . GLU A 1 185 ? -3.308 -0.621 -19.059 1.00 91.38 185 GLU A O 1
ATOM 1338 N N . PRO A 1 186 ? -1.474 0.562 -18.503 1.00 90.12 186 PRO A N 1
ATOM 1339 C CA . PRO A 1 186 ? -0.848 -0.546 -17.777 1.00 90.12 186 PRO A CA 1
ATOM 1340 C C . PRO A 1 186 ? -1.520 -0.875 -16.437 1.00 90.12 186 PRO A C 1
ATOM 1342 O O . PRO A 1 186 ? -1.308 -1.954 -15.895 1.00 90.12 186 PRO A O 1
ATOM 1345 N N . PHE A 1 187 ? -2.358 0.023 -15.914 1.00 94.00 187 PHE A N 1
ATOM 1346 C CA . PHE A 1 187 ? -3.018 -0.127 -14.619 1.00 94.00 187 PHE A CA 1
ATOM 1347 C C . PHE A 1 187 ? -4.528 0.043 -14.745 1.00 94.00 187 PHE A C 1
ATOM 1349 O O . PHE A 1 187 ? -5.026 0.784 -15.594 1.00 94.00 187 PHE A O 1
ATOM 1356 N N . ALA A 1 188 ? -5.276 -0.598 -13.849 1.00 91.75 188 ALA A N 1
ATOM 1357 C CA . ALA A 1 188 ? -6.716 -0.398 -13.781 1.00 91.75 188 ALA A CA 1
ATOM 1358 C C . ALA A 1 188 ? -7.046 1.032 -13.314 1.00 91.75 188 ALA A C 1
ATOM 1360 O O . ALA A 1 188 ? -6.443 1.565 -12.384 1.00 91.75 188 ALA A O 1
ATOM 1361 N N . ALA A 1 189 ? -8.066 1.653 -13.908 1.00 89.69 189 ALA A N 1
ATOM 1362 C CA . ALA A 1 189 ? -8.509 2.988 -13.496 1.00 89.69 189 ALA A CA 1
ATOM 1363 C C . ALA A 1 189 ? -9.245 2.994 -12.141 1.00 89.69 189 ALA A C 1
ATOM 1365 O O . ALA A 1 189 ? -9.354 4.040 -11.489 1.00 89.69 189 ALA A O 1
ATOM 1366 N N . SER A 1 190 ? -9.783 1.840 -11.738 1.00 88.00 190 SER A N 1
ATOM 1367 C CA . SER A 1 190 ? -10.566 1.694 -10.515 1.00 88.00 190 SER A CA 1
ATOM 1368 C C . SER A 1 190 ? -10.512 0.285 -9.939 1.00 88.00 190 SER A C 1
ATOM 1370 O O . SER A 1 190 ? -10.512 -0.684 -10.695 1.00 88.00 190 SER A O 1
ATOM 1372 N N . TYR A 1 191 ? -10.601 0.191 -8.616 1.00 89.00 191 TYR A N 1
ATOM 1373 C CA . TYR A 1 191 ? -10.853 -1.049 -7.882 1.00 89.00 191 TYR A CA 1
ATOM 1374 C C . TYR A 1 191 ? -12.316 -1.112 -7.459 1.00 89.00 191 TYR A C 1
ATOM 1376 O O . TYR A 1 191 ? -12.880 -0.083 -7.088 1.00 89.00 191 TYR A O 1
ATOM 1384 N N . VAL A 1 192 ? -12.927 -2.298 -7.520 1.00 87.81 192 VAL A N 1
ATOM 1385 C CA . VAL A 1 192 ? -14.331 -2.500 -7.157 1.00 87.81 192 VAL A CA 1
ATOM 1386 C C . VAL A 1 192 ? -14.463 -3.636 -6.150 1.00 87.81 192 VAL A C 1
ATOM 1388 O O . VAL A 1 192 ? -14.211 -4.787 -6.494 1.00 87.81 192 VAL A O 1
ATOM 1391 N N . ARG A 1 193 ? -14.926 -3.324 -4.935 1.00 83.06 193 ARG A N 1
ATOM 1392 C CA . ARG A 1 193 ? -15.146 -4.301 -3.858 1.00 83.06 193 ARG A CA 1
ATOM 1393 C C . ARG A 1 193 ? -16.628 -4.563 -3.644 1.00 83.06 193 ARG A C 1
ATOM 1395 O O . ARG A 1 193 ? -17.422 -3.623 -3.574 1.00 83.06 193 ARG A O 1
ATOM 1402 N N . GLU A 1 194 ? -16.997 -5.829 -3.476 1.00 86.75 194 GLU A N 1
ATOM 1403 C CA . GLU A 1 194 ? -18.318 -6.186 -2.962 1.00 86.75 194 GLU A CA 1
ATOM 1404 C C . GLU A 1 194 ? -18.380 -6.046 -1.432 1.00 86.75 194 GLU A C 1
ATOM 1406 O O . GLU A 1 194 ? -17.571 -6.637 -0.717 1.00 86.75 194 GLU A O 1
ATOM 1411 N N . VAL A 1 195 ? -19.358 -5.294 -0.930 1.00 86.50 195 VAL A N 1
ATOM 1412 C CA . VAL A 1 195 ? -19.633 -5.112 0.504 1.00 86.50 195 VAL A CA 1
ATOM 1413 C C . VAL A 1 195 ? -20.909 -5.840 0.907 1.00 86.50 195 VAL A C 1
ATOM 1415 O O . VAL A 1 195 ? -21.826 -6.006 0.094 1.00 86.50 195 VAL A O 1
ATOM 1418 N N . ARG A 1 196 ? -20.960 -6.293 2.160 1.00 83.06 196 ARG A N 1
ATOM 1419 C CA . ARG A 1 196 ? -22.088 -7.039 2.722 1.00 83.06 196 ARG A CA 1
ATOM 1420 C C . ARG A 1 196 ? -23.075 -6.071 3.366 1.00 83.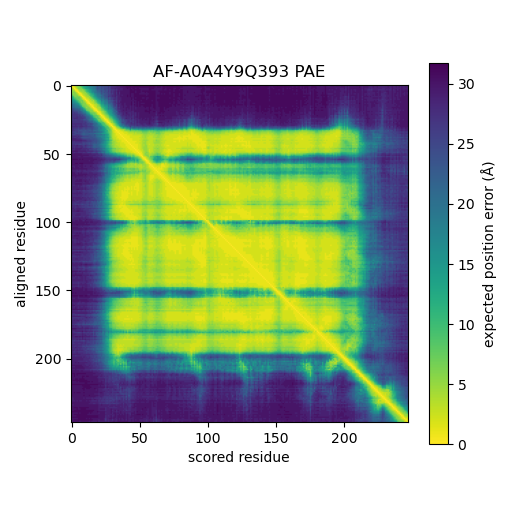06 196 ARG A C 1
ATOM 1422 O O . ARG A 1 196 ? -22.706 -5.312 4.254 1.00 83.06 196 ARG A O 1
ATOM 1429 N N . GLY A 1 197 ? -24.324 -6.115 2.925 1.00 77.25 197 GLY A N 1
ATOM 1430 C CA . GLY A 1 197 ? -25.458 -5.475 3.580 1.00 77.25 197 GLY A CA 1
ATOM 1431 C C . GLY A 1 197 ? -26.268 -6.466 4.413 1.00 77.25 197 GLY A C 1
ATOM 1432 O O . GLY A 1 197 ? -26.112 -7.688 4.296 1.00 77.25 197 GLY A O 1
ATOM 1433 N N . GLU A 1 198 ? -27.177 -5.934 5.228 1.00 70.31 198 GLU A N 1
ATOM 1434 C CA . GLU A 1 198 ? -28.128 -6.743 5.990 1.00 70.31 198 GLU A CA 1
ATOM 1435 C C . GLU A 1 198 ? -28.920 -7.690 5.068 1.00 70.31 198 GLU A C 1
ATOM 1437 O O . GLU A 1 198 ? -29.292 -7.347 3.943 1.00 70.31 198 GLU A O 1
ATOM 1442 N N . GLY A 1 199 ? -29.141 -8.927 5.523 1.00 64.75 199 GLY A N 1
ATOM 1443 C CA . GLY A 1 199 ? -29.860 -9.946 4.749 1.00 64.75 199 GLY A CA 1
ATOM 1444 C C . GLY A 1 199 ? -29.094 -10.531 3.551 1.00 64.75 199 GLY A C 1
ATOM 1445 O O . GLY A 1 199 ? -29.697 -11.230 2.740 1.00 64.75 199 GLY A O 1
ATOM 1446 N N . GLY A 1 200 ? -27.784 -10.279 3.425 1.00 60.72 200 GLY A N 1
ATOM 1447 C CA . GLY A 1 200 ? -26.938 -10.860 2.372 1.00 60.72 200 GLY A CA 1
ATOM 1448 C C . GLY A 1 200 ? -26.904 -10.066 1.061 1.00 60.72 200 GLY A C 1
ATOM 1449 O O . GLY A 1 200 ? -26.430 -10.580 0.045 1.00 60.72 200 GLY A O 1
ATOM 1450 N N . VAL A 1 201 ? -27.389 -8.819 1.068 1.00 57.66 201 VAL A N 1
ATOM 1451 C CA . VAL A 1 201 ? -27.307 -7.911 -0.086 1.00 57.66 201 VAL A CA 1
ATOM 1452 C C . VAL A 1 201 ? -25.839 -7.588 -0.383 1.00 57.66 201 VAL A C 1
ATOM 1454 O O . VAL A 1 201 ? -25.080 -7.259 0.522 1.00 57.66 201 VAL A O 1
ATOM 1457 N N . ARG A 1 202 ? -25.427 -7.675 -1.653 1.00 61.50 202 ARG A N 1
ATOM 1458 C CA . ARG A 1 202 ? -24.078 -7.305 -2.112 1.00 61.50 202 ARG A CA 1
ATOM 1459 C C . ARG A 1 202 ? -24.131 -5.981 -2.867 1.00 61.50 202 ARG A C 1
ATOM 1461 O O . ARG A 1 202 ? -24.909 -5.853 -3.812 1.00 61.50 202 ARG A O 1
ATOM 1468 N N . ALA A 1 203 ? -23.302 -5.014 -2.483 1.00 57.09 203 ALA A N 1
ATOM 1469 C CA . ALA A 1 203 ? -23.137 -3.745 -3.200 1.00 57.09 203 ALA A CA 1
ATOM 1470 C C . ALA A 1 203 ? -21.684 -3.563 -3.654 1.00 57.09 203 ALA A C 1
ATOM 1472 O O . ALA A 1 203 ? -20.787 -4.134 -3.052 1.00 57.09 203 ALA A O 1
ATOM 1473 N N . ARG A 1 204 ? -21.441 -2.782 -4.714 1.00 61.06 204 ARG A N 1
ATOM 1474 C CA . ARG A 1 204 ? -20.094 -2.522 -5.252 1.00 61.06 204 ARG A CA 1
ATOM 1475 C C . ARG A 1 204 ? -19.605 -1.128 -4.845 1.00 61.06 204 ARG A C 1
ATOM 1477 O O . ARG A 1 204 ? -20.248 -0.146 -5.205 1.00 61.06 204 ARG A O 1
ATOM 1484 N N . SER A 1 205 ? -18.479 -1.045 -4.139 1.00 55.06 205 SER A N 1
ATOM 1485 C CA . SER A 1 205 ? -17.761 0.203 -3.833 1.00 55.06 205 SER A CA 1
ATOM 1486 C C . SER A 1 205 ? -16.592 0.376 -4.800 1.00 55.06 205 SER A C 1
ATOM 1488 O O . SER A 1 205 ? -15.897 -0.604 -5.050 1.00 55.06 205 SER A O 1
ATOM 1490 N N . ALA A 1 206 ? -16.386 1.578 -5.353 1.00 58.22 206 ALA A N 1
ATOM 1491 C CA . ALA A 1 206 ? -15.337 1.847 -6.337 1.00 58.22 206 ALA A CA 1
ATOM 1492 C C . ALA A 1 206 ? -14.363 2.942 -5.873 1.00 58.22 206 ALA A C 1
ATOM 1494 O O . ALA A 1 206 ? -14.787 4.067 -5.602 1.00 58.22 206 ALA A O 1
ATOM 1495 N N . SER A 1 207 ? -13.067 2.632 -5.864 1.00 59.31 207 SER A N 1
ATOM 1496 C CA . SER A 1 207 ? -11.980 3.597 -5.641 1.00 59.31 207 SER A CA 1
ATOM 1497 C C . SER A 1 207 ? -11.330 3.936 -6.979 1.00 59.31 207 SER A C 1
ATOM 1499 O O . SER A 1 207 ? -11.005 3.027 -7.739 1.00 59.31 207 SER A O 1
ATOM 1501 N N . SER A 1 208 ? -11.164 5.224 -7.298 1.00 57.31 208 SER A N 1
ATOM 1502 C CA . SER A 1 208 ? -10.630 5.687 -8.590 1.00 57.31 208 SER A CA 1
ATOM 1503 C C . SER A 1 208 ? -9.336 6.474 -8.428 1.00 57.31 208 SER A C 1
ATOM 1505 O O . SER A 1 208 ? -9.284 7.394 -7.609 1.00 57.31 208 SER A O 1
ATOM 1507 N N . ALA A 1 209 ? -8.354 6.208 -9.285 1.00 61.56 209 ALA A N 1
ATOM 1508 C CA . ALA A 1 209 ? -7.195 7.080 -9.437 1.00 61.56 209 ALA A CA 1
ATOM 1509 C C . ALA A 1 209 ? -7.568 8.373 -10.194 1.00 61.56 209 ALA A C 1
ATOM 1511 O O . ALA A 1 209 ? -8.511 8.408 -10.991 1.00 61.56 209 ALA A O 1
ATOM 1512 N N . SER A 1 210 ? -6.859 9.468 -9.902 1.00 44.47 210 SER A N 1
ATOM 1513 C CA . SER A 1 210 ? -7.224 10.818 -10.354 1.00 44.47 210 SER A CA 1
ATOM 1514 C C . SER A 1 210 ? -7.305 10.916 -11.889 1.00 44.47 210 SER A C 1
ATOM 1516 O O . SER A 1 210 ? -6.400 10.459 -12.586 1.00 44.47 210 SER A O 1
ATOM 1518 N N . PRO A 1 211 ? -8.355 11.528 -12.466 1.00 39.81 211 PRO A N 1
ATOM 1519 C CA . PRO A 1 211 ? -8.509 11.583 -13.913 1.00 39.81 211 PRO A CA 1
ATOM 1520 C C . PRO A 1 211 ? -7.539 12.576 -14.573 1.00 39.81 211 PRO A C 1
ATOM 1522 O O . PRO A 1 211 ? -7.351 13.698 -14.101 1.00 39.81 211 PRO A O 1
ATOM 1525 N N . ARG A 1 212 ? -7.002 12.149 -15.725 1.00 41.19 212 ARG A N 1
ATOM 1526 C CA . ARG A 1 212 ? -6.320 12.909 -16.793 1.00 41.19 212 ARG A CA 1
ATOM 1527 C C . ARG A 1 212 ? -5.597 14.187 -16.353 1.00 41.19 212 ARG A C 1
ATOM 1529 O O . ARG A 1 212 ? -6.154 15.287 -16.390 1.00 41.19 212 ARG A O 1
ATOM 1536 N N . ARG A 1 213 ? -4.293 14.058 -16.115 1.00 37.59 213 ARG A N 1
ATOM 1537 C CA . ARG A 1 213 ? -3.329 15.1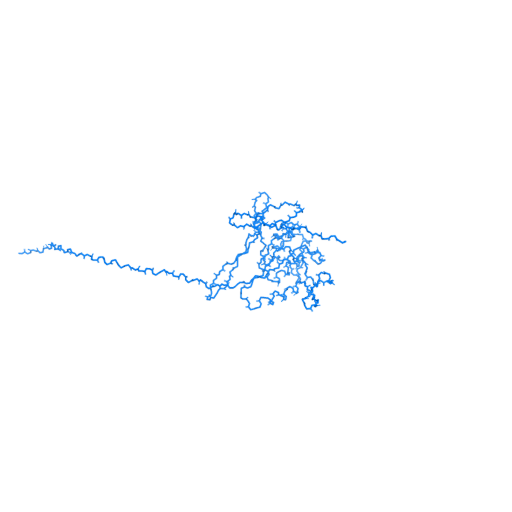53 -16.279 1.00 37.59 213 ARG A CA 1
ATOM 1538 C C . ARG A 1 213 ? -2.124 14.628 -17.056 1.00 37.59 213 ARG A C 1
ATOM 1540 O O . ARG A 1 213 ? -1.637 13.561 -16.697 1.00 37.59 213 ARG A O 1
ATOM 1547 N N . PRO A 1 214 ? -1.644 15.338 -18.092 1.00 33.31 214 PRO A N 1
ATOM 1548 C CA . PRO A 1 214 ? -0.361 15.014 -18.694 1.00 33.31 214 PRO A CA 1
ATOM 1549 C C . PRO A 1 214 ? 0.722 15.165 -17.625 1.00 33.31 214 PRO A C 1
ATOM 1551 O O . PRO A 1 214 ? 0.837 16.230 -17.013 1.00 33.31 214 PRO A O 1
ATOM 1554 N N . TRP A 1 215 ? 1.500 14.111 -17.399 1.00 37.75 215 TRP A N 1
ATOM 1555 C CA . TRP A 1 215 ? 2.760 14.213 -16.676 1.00 37.75 215 TRP A CA 1
ATOM 1556 C C . TRP A 1 215 ? 3.690 15.104 -17.509 1.00 37.75 215 TRP A C 1
ATOM 1558 O O . TRP A 1 215 ? 4.163 14.704 -18.569 1.00 37.75 215 TRP A O 1
ATOM 1568 N N . SER A 1 216 ? 3.937 16.336 -17.062 1.00 30.83 216 SER A N 1
ATOM 1569 C CA . SER A 1 216 ? 5.050 17.146 -17.559 1.00 30.83 216 SER A CA 1
ATOM 1570 C C . SER A 1 216 ? 6.045 17.289 -16.420 1.00 30.83 216 SER A C 1
ATOM 1572 O O . SER A 1 216 ? 5.781 18.020 -15.462 1.00 30.83 216 SER A O 1
ATOM 1574 N N . GLY A 1 217 ? 7.164 16.573 -16.503 1.00 34.94 217 GLY A N 1
ATOM 1575 C CA . GLY A 1 217 ? 8.250 16.685 -15.540 1.00 34.94 217 GLY A CA 1
ATOM 1576 C C . GLY A 1 217 ? 8.755 18.124 -15.479 1.00 34.94 217 GLY A C 1
ATOM 1577 O O . GLY A 1 217 ? 9.461 18.578 -16.368 1.00 34.94 217 GLY A O 1
ATOM 1578 N N . SER A 1 218 ? 8.344 18.866 -14.455 1.00 28.89 218 SER A N 1
ATOM 1579 C CA . SER A 1 218 ? 9.101 19.962 -13.854 1.00 28.89 218 SER A CA 1
ATOM 1580 C C . SER A 1 218 ? 8.367 20.428 -12.600 1.00 28.89 218 SER A C 1
ATOM 1582 O O . SER A 1 218 ? 7.168 20.710 -12.598 1.00 28.89 218 SER A O 1
ATOM 1584 N N . SER A 1 219 ? 9.106 20.491 -11.504 1.00 37.94 219 SER A N 1
ATOM 1585 C CA . SER A 1 219 ? 8.669 21.037 -10.232 1.00 37.94 219 SER A CA 1
ATOM 1586 C C . SER A 1 219 ? 8.222 22.496 -10.388 1.00 37.94 219 SER A C 1
ATOM 1588 O O . SER A 1 219 ? 9.017 23.349 -10.786 1.00 37.94 219 SER A O 1
ATOM 1590 N N . ARG A 1 220 ? 6.953 22.793 -10.049 1.00 30.41 220 ARG A N 1
ATOM 1591 C CA . ARG A 1 220 ? 6.492 24.009 -9.333 1.00 30.41 220 ARG A CA 1
ATOM 1592 C C . ARG A 1 220 ? 4.955 24.091 -9.248 1.00 30.41 220 ARG A C 1
ATOM 1594 O O . ARG A 1 220 ? 4.272 24.319 -10.237 1.00 30.41 220 ARG A O 1
ATOM 1601 N N . ARG A 1 221 ? 4.468 24.077 -7.997 1.00 30.33 221 ARG A N 1
ATOM 1602 C CA . ARG A 1 221 ? 3.142 24.504 -7.490 1.00 30.33 221 ARG A CA 1
ATOM 1603 C C . ARG A 1 221 ? 1.922 23.723 -7.996 1.00 30.33 221 ARG A C 1
ATOM 1605 O O . ARG A 1 221 ? 1.270 24.095 -8.967 1.00 30.33 221 ARG A O 1
ATOM 1612 N N . ILE A 1 222 ? 1.521 22.740 -7.194 1.00 32.03 222 ILE A N 1
ATOM 1613 C CA . ILE A 1 222 ? 0.191 22.129 -7.234 1.00 32.03 222 ILE A CA 1
ATOM 1614 C C . ILE A 1 222 ? -0.854 23.204 -6.874 1.00 32.03 222 ILE A C 1
ATOM 1616 O O . ILE A 1 222 ? -0.819 23.786 -5.790 1.00 32.03 222 ILE A O 1
ATOM 1620 N N . ARG A 1 223 ? -1.791 23.491 -7.787 1.00 26.08 223 ARG A N 1
ATOM 1621 C CA . ARG A 1 223 ? -3.056 24.173 -7.466 1.00 26.08 223 ARG A CA 1
ATOM 1622 C C . ARG A 1 223 ? -4.189 23.162 -7.546 1.00 26.08 223 ARG A C 1
ATOM 1624 O O . ARG A 1 223 ? -4.481 22.636 -8.618 1.00 26.08 223 ARG A O 1
ATOM 1631 N N . TRP A 1 224 ? -4.857 22.957 -6.419 1.00 28.09 224 TRP A N 1
ATOM 1632 C CA . TRP A 1 224 ? -6.084 22.178 -6.325 1.00 28.09 224 TRP A CA 1
ATOM 1633 C C . TRP A 1 224 ? -7.207 22.860 -7.121 1.00 28.09 224 TRP A C 1
ATOM 1635 O O . TRP A 1 224 ? -7.528 24.027 -6.888 1.00 28.09 224 TRP A O 1
ATOM 1645 N N . VAL A 1 225 ? -7.807 22.139 -8.069 1.00 32.09 225 VAL A N 1
ATOM 1646 C CA . VAL A 1 225 ? -8.994 22.577 -8.819 1.00 32.09 225 VAL A CA 1
ATOM 1647 C C . VAL A 1 225 ? -10.070 21.522 -8.623 1.00 32.09 225 VAL A C 1
ATOM 1649 O O . VAL A 1 225 ? -9.861 20.355 -8.949 1.00 32.09 225 VAL A O 1
ATOM 1652 N N . ARG A 1 226 ? -11.223 21.925 -8.084 1.00 30.83 226 ARG A N 1
ATOM 1653 C CA . ARG A 1 226 ? -12.364 21.031 -7.874 1.00 30.83 226 ARG A CA 1
ATOM 1654 C C . ARG A 1 226 ? -13.222 21.026 -9.138 1.00 30.83 226 ARG A C 1
ATOM 1656 O O . ARG A 1 226 ? -13.684 22.081 -9.578 1.00 30.83 226 ARG A O 1
ATOM 1663 N N . CYS A 1 227 ? -13.461 19.846 -9.703 1.00 34.00 227 CYS A N 1
ATOM 1664 C CA . CYS A 1 227 ? -14.337 19.671 -10.862 1.00 34.00 227 CYS A CA 1
ATOM 1665 C C . CYS A 1 227 ? -15.526 18.775 -10.499 1.00 34.00 227 CYS A C 1
ATOM 1667 O O . CYS A 1 227 ? -15.370 17.760 -9.824 1.00 34.00 227 CYS A O 1
ATOM 1669 N N . ARG A 1 228 ? -16.730 19.142 -10.955 1.00 35.12 228 ARG A N 1
ATOM 1670 C CA . ARG A 1 228 ? -17.937 18.308 -10.838 1.00 35.12 228 ARG A CA 1
ATOM 1671 C C . ARG A 1 228 ? -18.739 18.411 -12.132 1.00 35.12 228 ARG A C 1
ATOM 1673 O O . ARG A 1 228 ? -19.034 19.516 -12.579 1.00 35.12 228 ARG A O 1
ATOM 1680 N N . ARG A 1 229 ? -19.097 17.262 -12.724 1.00 36.28 229 ARG A N 1
ATOM 1681 C CA . ARG A 1 229 ? -19.885 17.156 -13.973 1.00 36.28 229 ARG A CA 1
ATOM 1682 C C . ARG A 1 229 ? -19.345 18.037 -15.115 1.00 36.28 229 ARG A C 1
ATOM 1684 O O . ARG A 1 229 ? -20.064 18.868 -15.662 1.00 36.28 229 ARG A O 1
ATOM 1691 N N . GLY A 1 230 ? -18.060 17.884 -15.435 1.00 37.16 230 GLY A N 1
ATOM 1692 C CA . GLY A 1 230 ? -17.440 18.532 -16.600 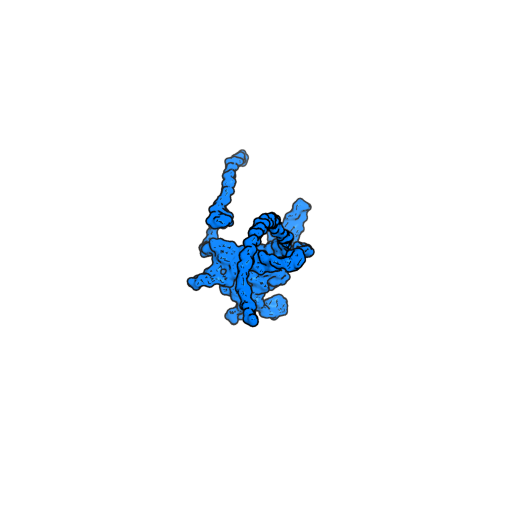1.00 37.16 230 GLY A CA 1
ATOM 1693 C C . GLY A 1 230 ? -17.201 20.042 -16.483 1.00 37.16 230 GLY A C 1
ATOM 1694 O O . GLY A 1 230 ? -16.799 20.661 -17.461 1.00 37.16 230 GLY A O 1
ATOM 1695 N N . ARG A 1 231 ? -17.422 20.655 -15.311 1.00 27.20 231 ARG A N 1
ATOM 1696 C CA . ARG A 1 231 ? -17.077 22.061 -15.046 1.00 27.20 231 ARG A CA 1
ATOM 1697 C C . ARG A 1 231 ? -16.106 22.165 -13.874 1.00 27.20 231 ARG A C 1
ATOM 1699 O O . ARG A 1 231 ? -16.345 21.588 -12.810 1.00 27.20 231 ARG A O 1
ATOM 1706 N N . CYS A 1 232 ? -15.015 22.891 -14.093 1.00 38.59 232 CYS A N 1
ATOM 1707 C CA . CYS A 1 232 ? -13.939 23.103 -13.132 1.00 38.59 232 CYS A CA 1
ATOM 1708 C C . CYS A 1 232 ? -13.978 24.538 -12.608 1.00 38.59 232 CYS A C 1
ATOM 1710 O O . CYS A 1 232 ? -14.111 25.476 -13.391 1.00 38.59 232 CYS A O 1
ATOM 1712 N N . TRP A 1 233 ? -13.851 24.697 -11.291 1.00 35.94 233 TRP A N 1
ATOM 1713 C CA . TRP A 1 233 ? -13.855 25.998 -10.623 1.00 35.94 233 TRP A CA 1
ATOM 1714 C C . TRP A 1 233 ? -12.526 26.205 -9.901 1.00 35.94 233 TRP A C 1
ATOM 1716 O O . TRP A 1 233 ? -12.041 25.307 -9.207 1.00 35.94 233 TRP A O 1
ATOM 1726 N N . THR A 1 234 ? -11.940 27.392 -10.036 1.00 39.09 234 THR A N 1
ATOM 1727 C CA . THR A 1 234 ? -10.824 27.817 -9.189 1.00 39.09 234 THR A CA 1
ATOM 1728 C C . THR A 1 234 ? -11.349 28.131 -7.783 1.00 39.09 234 THR A C 1
ATOM 1730 O O . THR A 1 234 ? -12.355 28.835 -7.660 1.00 39.09 234 THR A O 1
ATOM 1733 N N . PRO A 1 235 ? -10.717 27.634 -6.702 1.00 36.94 235 PRO A N 1
ATOM 1734 C CA . PRO A 1 235 ? -11.103 28.029 -5.356 1.00 36.94 235 PRO A CA 1
ATOM 1735 C C . PRO A 1 235 ? -10.858 29.527 -5.154 1.00 36.94 235 PRO A C 1
ATOM 1737 O O . PRO A 1 235 ? -9.836 30.071 -5.576 1.00 36.94 235 PRO A O 1
ATOM 1740 N N . TRP A 1 236 ? -11.810 30.179 -4.495 1.00 28.33 236 TRP A N 1
ATOM 1741 C CA . TRP A 1 236 ? -11.730 31.565 -4.055 1.00 28.33 236 TRP A CA 1
ATOM 1742 C C . TRP A 1 236 ? -10.526 31.742 -3.113 1.00 28.33 236 TRP A C 1
ATOM 1744 O O . TRP A 1 236 ? -10.445 31.084 -2.079 1.00 28.33 236 TRP A O 1
ATOM 1754 N N . THR A 1 237 ? -9.572 32.605 -3.465 1.00 32.78 237 THR A N 1
ATOM 1755 C CA . THR A 1 237 ? -8.495 33.024 -2.554 1.00 32.78 237 THR A CA 1
ATOM 1756 C C . THR A 1 237 ? -9.029 34.100 -1.606 1.00 32.78 237 THR A C 1
ATOM 1758 O O . THR A 1 237 ? -9.455 35.147 -2.106 1.00 32.78 237 THR A O 1
ATOM 1761 N N . PRO A 1 238 ? -8.959 33.936 -0.273 1.00 28.41 238 PRO A N 1
ATOM 1762 C CA . PRO A 1 238 ? -9.183 35.054 0.631 1.00 28.41 238 PRO A CA 1
ATOM 1763 C C . PRO A 1 238 ? -8.076 36.088 0.395 1.00 28.41 238 PRO A C 1
ATOM 1765 O O . PRO A 1 238 ? -6.891 35.749 0.423 1.00 28.41 238 PRO A O 1
ATOM 1768 N N . ARG A 1 239 ? -8.436 37.354 0.151 1.00 28.77 239 ARG A N 1
ATOM 1769 C CA . ARG A 1 239 ? -7.470 38.456 0.253 1.00 28.77 239 ARG A CA 1
ATOM 1770 C C . ARG A 1 239 ? -6.986 38.503 1.699 1.00 28.77 239 ARG A C 1
ATOM 1772 O O . ARG A 1 239 ? -7.766 38.840 2.582 1.00 28.77 239 ARG A O 1
ATOM 1779 N N . GLN A 1 240 ? -5.712 38.207 1.938 1.00 31.02 240 GLN A N 1
ATOM 1780 C CA . GLN A 1 240 ? -5.063 38.636 3.171 1.00 31.02 240 GLN A CA 1
ATOM 1781 C C . GLN A 1 240 ? -4.964 40.166 3.126 1.00 31.02 240 GLN A C 1
ATOM 1783 O O . GLN A 1 240 ? -4.250 40.728 2.294 1.00 31.02 240 GLN A O 1
ATOM 1788 N N . SER A 1 241 ? -5.727 40.851 3.975 1.00 33.06 241 SER A N 1
ATOM 1789 C CA . SER A 1 241 ? -5.493 42.256 4.286 1.00 33.06 241 SER A CA 1
ATOM 1790 C C . SER A 1 241 ? -4.215 42.344 5.116 1.00 33.06 241 SER A C 1
ATOM 1792 O O . SER A 1 241 ? -4.181 41.908 6.265 1.00 33.06 241 SER A O 1
ATOM 1794 N N . ALA A 1 242 ? -3.155 42.882 4.523 1.00 36.91 242 ALA A N 1
ATOM 1795 C CA . ALA A 1 242 ? -1.948 43.239 5.245 1.00 36.91 242 ALA A CA 1
ATOM 1796 C C . ALA A 1 242 ? -2.220 44.472 6.121 1.00 36.91 242 ALA A C 1
ATOM 1798 O O . ALA A 1 242 ? -2.443 45.567 5.611 1.00 36.91 242 ALA A O 1
ATOM 1799 N N . SER A 1 243 ? -2.154 44.297 7.437 1.00 36.88 243 SER A N 1
ATOM 1800 C CA . SER A 1 243 ? -1.883 45.379 8.383 1.00 36.88 243 SER A CA 1
ATOM 1801 C C . SER A 1 243 ? -0.949 44.842 9.465 1.00 36.88 243 SER A C 1
ATOM 1803 O O . SER A 1 243 ? -1.395 44.249 10.443 1.00 36.88 243 SER A O 1
ATOM 1805 N N . GLN A 1 244 ? 0.359 45.013 9.264 1.00 33.25 244 GLN A N 1
ATOM 1806 C CA . GLN A 1 244 ? 1.333 44.938 10.352 1.00 33.25 244 GLN A CA 1
ATOM 1807 C C . GLN A 1 244 ? 1.396 46.306 11.048 1.00 33.25 244 GLN A C 1
ATOM 1809 O O . GLN A 1 244 ? 1.571 47.312 10.353 1.00 33.25 244 GLN A O 1
ATOM 1814 N N . PRO A 1 245 ? 1.318 46.385 12.386 1.00 37.12 245 PRO A N 1
ATOM 1815 C CA . PRO A 1 245 ? 1.888 47.503 13.117 1.00 37.12 245 PRO A CA 1
ATOM 1816 C C . PRO A 1 245 ? 3.405 47.310 13.233 1.00 37.12 245 PRO A C 1
ATOM 1818 O O . PRO A 1 245 ? 3.884 46.223 13.550 1.00 37.12 245 PRO A O 1
ATOM 1821 N N . ARG A 1 246 ? 4.156 48.379 12.954 1.00 37.22 246 ARG A N 1
ATOM 1822 C CA . ARG A 1 246 ? 5.595 48.458 13.221 1.00 37.22 246 ARG A CA 1
ATOM 1823 C C . ARG A 1 246 ? 5.835 48.540 14.731 1.00 37.22 246 ARG A C 1
ATOM 1825 O O . ARG A 1 246 ? 5.165 49.330 15.395 1.00 37.22 246 ARG A O 1
ATOM 1832 N N . ALA A 1 247 ? 6.830 47.801 15.206 1.00 42.59 247 ALA A N 1
ATOM 1833 C CA . ALA A 1 247 ? 7.630 48.100 16.389 1.00 42.59 247 ALA A CA 1
ATOM 1834 C C . ALA A 1 247 ? 9.086 47.776 16.044 1.00 42.59 247 ALA A C 1
ATOM 1836 O O . ALA A 1 247 ? 9.293 46.735 15.376 1.00 42.59 247 ALA A O 1
#